Protein AF-A0A7Y0H1R5-F1 (afdb_monomer)

Secondary structure (DSSP, 8-state):
--HHHHHHHHHHHHHHHHS-PPPHHHHHHHHHHHTT------TTS-HHHHHHHHHHHHHHTT--EEEEESSHHHHHHHHHHHHHHHHHTT--EEEE-TT--HHHHHHHTTSSEEEEEHHHHHHHHHHTTT-SSGGG-SSTT---EEEESSHHIIIIIGGGS-----------S--HHHHHHHHHHT----

Solvent-accessible surface area (backbone atoms only — not comparable to full-atom values): 11013 Å² total; per-residue (Å²): 131,61,67,67,63,50,49,58,49,51,40,52,41,36,33,71,66,68,75,40,82,77,50,71,69,41,52,53,43,24,55,37,45,75,71,73,44,91,74,91,71,63,95,85,69,43,66,71,57,32,52,53,52,35,42,48,57,42,32,77,71,75,32,36,28,36,41,27,26,90,37,44,68,58,12,46,50,50,39,61,67,46,37,57,44,37,47,74,73,75,38,46,71,26,55,47,45,97,85,53,48,69,67,56,35,35,58,22,52,67,32,36,31,29,20,15,12,50,66,57,57,49,48,52,55,53,50,50,72,68,53,92,47,81,86,75,36,38,55,80,85,67,82,69,41,78,48,65,51,64,48,61,59,50,67,60,62,46,59,76,58,79,90,78,91,82,74,85,74,81,81,54,94,67,57,57,68,58,53,50,50,55,60,55,72,72,60,75,90,126

Nearest PDB structures (foldseek):
  1nkt-assembly1_A  TM=9.682E-01  e=4.306E-12  Mycobacterium tu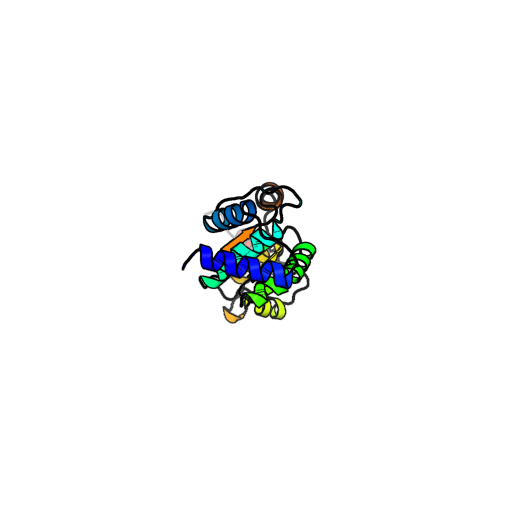berculosis
  3iqy-assembly1_A-2  TM=9.083E-01  e=1.572E-11  Bacillus subtilis
  3jv2-assembly2_B  TM=8.591E-01  e=1.086E-11  Bacillus subtilis
  2fsi-assembly1_B  TM=9.012E-01  e=6.908E-11  Escherichia coli
  5eul-assembly1_A  TM=8.693E-01  e=9.403E-11  Bacillus subtilis subsp. subtilis str. 168

Structure (mmCIF, N/CA/C/O backbone):
data_AF-A0A7Y0H1R5-F1
#
_entry.id   AF-A0A7Y0H1R5-F1
#
loop_
_atom_site.group_PDB
_atom_site.id
_atom_site.type_symbol
_atom_site.label_atom_id
_atom_site.label_alt_id
_atom_site.label_comp_id
_atom_site.label_asym_id
_atom_site.label_entity_id
_atom_site.label_seq_id
_atom_site.pdbx_PDB_ins_code
_atom_site.Cartn_x
_atom_site.Cartn_y
_atom_site.Cartn_z
_atom_site.occupancy
_atom_site.B_iso_or_equiv
_atom_site.auth_seq_id
_atom_site.auth_comp_id
_atom_site.auth_asym_id
_atom_site.auth_atom_id
_atom_site.pdbx_PDB_model_num
ATOM 1 N N . MET A 1 1 ? -15.497 -16.195 10.426 1.00 66.56 1 MET A N 1
ATOM 2 C CA . MET A 1 1 ? -14.996 -14.999 11.130 1.00 66.56 1 MET A CA 1
ATOM 3 C C . MET A 1 1 ? -16.181 -14.081 11.359 1.00 66.56 1 MET A C 1
ATOM 5 O O . MET A 1 1 ? -16.907 -13.834 10.405 1.00 66.56 1 MET A O 1
ATOM 9 N N . ASP A 1 2 ? -16.438 -13.674 12.600 1.00 87.81 2 ASP A N 1
ATOM 10 C CA . ASP A 1 2 ? -17.524 -12.738 12.907 1.00 87.81 2 ASP A CA 1
ATOM 11 C C . ASP A 1 2 ? -17.090 -11.318 12.516 1.00 87.81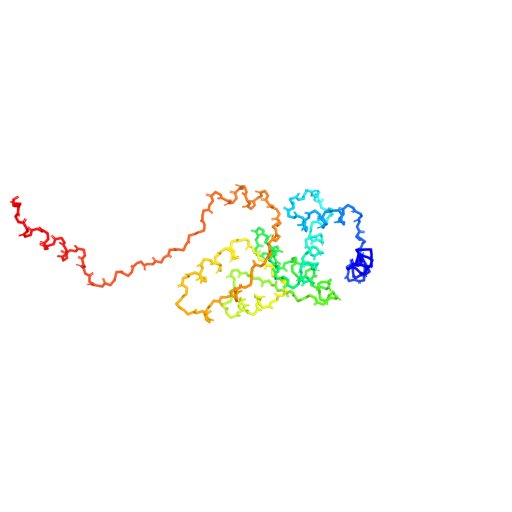 2 ASP A C 1
ATOM 13 O O . ASP A 1 2 ? -16.157 -10.768 13.100 1.00 87.81 2 ASP A O 1
ATOM 17 N N . VAL A 1 3 ? -17.751 -10.748 11.505 1.00 85.75 3 VAL A N 1
ATOM 18 C CA . VAL A 1 3 ? -17.436 -9.418 10.958 1.00 85.75 3 VAL A CA 1
ATOM 19 C C . VAL A 1 3 ? -17.576 -8.331 12.025 1.00 85.75 3 VAL A C 1
ATOM 21 O O . VAL A 1 3 ? -16.773 -7.403 12.049 1.00 85.75 3 VAL A O 1
ATOM 24 N N . ARG A 1 4 ? -18.534 -8.460 12.952 1.00 89.56 4 ARG A N 1
ATOM 25 C CA . ARG A 1 4 ? -18.746 -7.465 14.013 1.00 89.56 4 ARG A CA 1
ATOM 26 C C . ARG A 1 4 ? -17.638 -7.509 15.054 1.00 89.56 4 ARG A C 1
ATOM 28 O O . ARG A 1 4 ? -17.177 -6.463 15.494 1.00 89.56 4 ARG A O 1
ATOM 35 N N . ALA A 1 5 ? -17.199 -8.710 15.428 1.00 93.94 5 ALA A N 1
ATOM 36 C CA . ALA A 1 5 ? -16.090 -8.875 16.363 1.00 93.94 5 ALA A CA 1
ATOM 37 C C . ALA A 1 5 ? -14.776 -8.332 15.779 1.00 93.94 5 ALA A C 1
ATOM 39 O O . ALA A 1 5 ? -13.997 -7.704 16.492 1.00 93.94 5 ALA A O 1
ATOM 40 N N . VAL A 1 6 ? -14.556 -8.542 14.478 1.00 94.62 6 VAL A N 1
ATOM 41 C CA . VAL A 1 6 ? -13.401 -8.001 13.752 1.00 94.62 6 VAL A CA 1
ATOM 42 C C . VAL A 1 6 ? -13.431 -6.480 13.690 1.00 94.62 6 VAL A C 1
ATOM 44 O O . VAL A 1 6 ? -12.432 -5.856 14.041 1.00 94.62 6 VAL A O 1
ATOM 47 N N . ALA A 1 7 ? -14.563 -5.893 13.291 1.00 95.62 7 ALA A N 1
ATOM 48 C CA . ALA A 1 7 ? -14.714 -4.443 13.235 1.00 95.62 7 ALA A CA 1
ATOM 49 C C . ALA A 1 7 ? -14.476 -3.816 14.615 1.00 95.62 7 ALA A C 1
ATOM 51 O O . ALA A 1 7 ? -13.576 -3.002 14.764 1.00 95.62 7 ALA A O 1
ATOM 52 N N . ALA A 1 8 ? -15.146 -4.318 15.658 1.00 96.75 8 ALA A N 1
ATOM 53 C CA . ALA A 1 8 ? -14.981 -3.812 17.021 1.00 96.75 8 ALA A CA 1
ATOM 54 C C . ALA A 1 8 ? -13.540 -3.934 17.554 1.00 96.75 8 ALA A C 1
ATOM 56 O O . ALA A 1 8 ? -13.090 -3.102 18.347 1.00 96.75 8 ALA A O 1
ATOM 57 N N . TYR A 1 9 ? -12.808 -4.978 17.153 1.00 97.88 9 TYR A N 1
ATOM 58 C CA . TYR A 1 9 ? -11.392 -5.107 17.490 1.00 97.88 9 TYR A CA 1
ATOM 59 C C . TYR A 1 9 ? -10.551 -4.036 16.787 1.00 97.88 9 TYR A C 1
ATOM 61 O O . TYR A 1 9 ? -9.760 -3.365 17.450 1.00 97.88 9 TYR A O 1
ATOM 69 N N . LEU A 1 10 ? -10.730 -3.858 15.475 1.00 98.06 10 LEU A N 1
ATOM 70 C CA . LEU A 1 10 ? -9.973 -2.876 14.700 1.00 98.06 10 LEU A CA 1
ATOM 71 C C . LEU A 1 10 ? -10.322 -1.439 15.102 1.00 98.06 10 LEU A C 1
ATOM 73 O O . LEU A 1 10 ? -9.407 -0.637 15.247 1.00 98.06 10 LEU A O 1
ATOM 77 N N . ASP A 1 11 ? -11.583 -1.141 15.413 1.00 98.31 11 ASP A N 1
ATOM 78 C CA . ASP A 1 11 ? -12.008 0.158 15.952 1.00 98.31 11 ASP A CA 1
ATOM 79 C C . ASP A 1 11 ? -11.242 0.498 17.232 1.00 98.31 11 ASP A C 1
ATOM 81 O O . ASP A 1 11 ? -10.689 1.587 17.370 1.00 98.31 11 ASP A O 1
ATOM 85 N N . ARG A 1 12 ? -11.136 -0.466 18.158 1.00 98.38 12 ARG A N 1
ATOM 86 C CA . ARG A 1 12 ? -10.369 -0.290 19.399 1.00 98.38 12 ARG A CA 1
ATOM 87 C C . ARG A 1 12 ? -8.875 -0.106 19.133 1.00 98.38 12 ARG A C 1
ATOM 89 O O . ARG A 1 12 ? -8.221 0.625 19.873 1.00 98.38 12 ARG A O 1
ATOM 96 N N . VAL A 1 13 ? -8.315 -0.791 18.136 1.00 98.50 13 VAL A N 1
ATOM 97 C CA . VAL A 1 13 ? -6.910 -0.603 17.749 1.00 98.50 13 VAL A CA 1
ATOM 98 C C . VAL A 1 13 ? -6.700 0.805 17.194 1.00 98.50 13 VAL A C 1
ATOM 100 O O . VAL A 1 13 ? -5.776 1.485 17.627 1.00 98.50 13 VAL A O 1
ATOM 103 N N . VAL A 1 14 ? -7.564 1.268 16.290 1.00 98.50 14 VAL A N 1
ATOM 104 C CA . VAL A 1 14 ? -7.469 2.605 15.687 1.00 98.50 14 VAL A CA 1
ATOM 105 C C . VAL A 1 14 ? -7.625 3.700 16.741 1.00 98.50 14 VAL A C 1
ATOM 107 O O . VAL A 1 14 ? -6.802 4.611 16.785 1.00 98.50 14 VAL A O 1
ATOM 110 N N . ASP A 1 15 ? -8.606 3.581 17.635 1.00 98.25 15 ASP A N 1
ATOM 111 C CA . ASP A 1 15 ? -8.799 4.520 18.744 1.00 98.25 15 ASP A CA 1
ATOM 112 C C . ASP A 1 15 ? -7.562 4.577 19.650 1.00 98.25 15 ASP A C 1
ATOM 114 O O . ASP A 1 15 ? -7.045 5.650 19.953 1.00 98.25 15 ASP A O 1
ATOM 118 N N . ARG A 1 16 ? -7.004 3.416 20.013 1.00 98.19 16 ARG A N 1
ATOM 119 C CA . ARG A 1 16 ? -5.825 3.352 20.885 1.00 98.19 16 ARG A CA 1
ATOM 120 C C . ARG A 1 16 ? -4.566 3.929 20.239 1.00 98.19 16 ARG A C 1
ATOM 122 O O . ARG A 1 16 ? -3.805 4.612 20.918 1.00 98.19 16 ARG A O 1
ATOM 129 N N . GLU A 1 17 ? -4.304 3.597 18.977 1.00 98.38 17 GLU A N 1
ATOM 130 C CA . GLU A 1 17 ? -3.037 3.930 18.314 1.00 98.38 17 GLU A CA 1
ATOM 131 C C . GLU A 1 17 ? -3.059 5.310 17.643 1.00 98.38 17 GLU A C 1
ATOM 133 O O . GLU A 1 17 ? -2.026 5.974 17.580 1.00 98.38 17 GLU A O 1
ATOM 138 N N . LEU A 1 18 ? -4.219 5.749 17.141 1.00 96.88 18 LEU A N 1
ATOM 139 C CA . LEU A 1 18 ? -4.374 6.998 16.386 1.00 96.88 18 LEU A CA 1
ATOM 140 C C . LEU A 1 18 ? -5.297 8.022 17.061 1.00 96.88 18 LEU A C 1
ATOM 142 O O . LEU A 1 18 ? -5.429 9.132 16.544 1.00 96.88 18 LEU A O 1
ATOM 146 N N . GLY A 1 19 ? -5.970 7.681 18.166 1.00 96.81 19 GLY A N 1
ATOM 147 C CA . GLY A 1 19 ? -6.938 8.575 18.817 1.00 96.81 19 GLY A CA 1
ATOM 148 C C . GLY A 1 19 ? -8.115 8.949 17.913 1.00 96.81 19 GLY A C 1
ATOM 149 O O . GLY A 1 19 ? -8.658 10.045 18.033 1.00 96.81 19 GLY A O 1
ATOM 150 N N . SER A 1 20 ? -8.442 8.086 16.950 1.00 94.25 20 SER A N 1
ATOM 151 C CA . SER A 1 20 ? -9.437 8.335 15.906 1.00 94.25 20 SER A CA 1
ATOM 152 C C . SER A 1 20 ? -10.549 7.293 15.971 1.00 94.25 20 SER A C 1
ATOM 154 O O . SER A 1 20 ? -10.315 6.141 16.322 1.00 94.25 20 SER A O 1
ATOM 156 N N . THR A 1 21 ? -11.768 7.687 15.612 1.00 95.88 21 THR A N 1
ATOM 157 C CA . THR A 1 21 ? -12.910 6.771 15.505 1.00 95.88 21 THR A CA 1
ATOM 158 C C . THR A 1 21 ? -13.088 6.351 14.052 1.00 95.88 21 THR A C 1
ATOM 160 O O . THR A 1 21 ? -13.012 7.193 13.161 1.00 95.88 21 THR A O 1
ATOM 163 N N . VAL A 1 22 ? -13.321 5.059 13.812 1.00 97.62 22 VAL A N 1
ATOM 164 C CA . VAL A 1 22 ? -13.698 4.561 12.484 1.00 97.62 22 VAL A CA 1
ATOM 165 C C . VAL A 1 22 ? -15.200 4.767 12.302 1.00 97.62 22 VAL A C 1
ATOM 167 O O . VAL A 1 22 ? -15.987 4.396 13.172 1.00 97.62 22 VAL A O 1
ATOM 170 N N . HIS A 1 23 ? -15.597 5.373 11.190 1.00 96.62 23 HIS A N 1
ATOM 171 C CA . HIS A 1 23 ? -16.997 5.671 10.889 1.00 96.62 23 HIS A CA 1
ATOM 172 C C . HIS A 1 23 ? -17.659 4.565 10.052 1.00 96.62 23 HIS A C 1
ATOM 174 O O . HIS A 1 23 ? -16.985 3.785 9.372 1.00 96.62 23 HIS A O 1
ATOM 180 N N . ASP A 1 24 ? -18.992 4.497 10.075 1.00 95.56 24 ASP A N 1
ATOM 181 C CA . ASP A 1 24 ? -19.756 3.466 9.359 1.00 95.56 24 ASP A CA 1
ATOM 182 C C . ASP A 1 24 ? -19.491 3.522 7.844 1.00 95.56 24 ASP A C 1
ATOM 184 O O . ASP A 1 24 ? -19.331 2.490 7.189 1.00 95.56 24 ASP A O 1
ATOM 188 N N . GLU A 1 25 ? -19.361 4.726 7.289 1.00 96.12 25 GLU A N 1
ATOM 189 C CA . GLU A 1 25 ? -19.045 4.976 5.883 1.00 96.12 25 GLU A CA 1
ATOM 190 C C . GLU A 1 25 ? -17.662 4.429 5.509 1.00 96.12 25 GLU A C 1
ATOM 192 O O . GLU A 1 25 ? -17.479 3.866 4.426 1.00 96.12 25 GLU A O 1
ATOM 197 N N . GLN A 1 26 ? -16.698 4.520 6.429 1.00 97.81 26 GLN A N 1
ATOM 198 C CA . GLN A 1 26 ? -15.360 3.962 6.251 1.00 97.81 26 GLN A CA 1
ATOM 199 C C . GLN A 1 26 ? -15.399 2.432 6.267 1.00 97.81 26 GLN A C 1
ATOM 201 O O . GLN A 1 26 ? -14.744 1.799 5.442 1.00 97.81 26 GLN A O 1
ATOM 206 N N . TRP A 1 27 ? -16.208 1.814 7.130 1.00 97.25 27 TRP A N 1
ATOM 207 C CA . TRP A 1 27 ? -16.406 0.362 7.102 1.00 97.25 27 TRP A CA 1
ATOM 208 C C . TRP A 1 27 ? -17.080 -0.116 5.814 1.00 97.25 27 TRP A C 1
ATOM 210 O O . TRP A 1 27 ? -16.667 -1.128 5.244 1.00 97.25 27 TRP A O 1
ATOM 220 N N . VAL A 1 28 ? -18.071 0.621 5.308 1.00 96.69 28 VAL A N 1
ATOM 221 C CA . VAL A 1 28 ? -18.677 0.346 3.996 1.00 96.69 28 VAL A CA 1
ATOM 222 C C . VAL A 1 28 ? -17.626 0.444 2.887 1.00 96.69 28 VAL A C 1
ATOM 224 O O . VAL A 1 28 ? -17.561 -0.441 2.031 1.00 96.69 28 VAL A O 1
ATOM 227 N N . ALA A 1 29 ? -16.763 1.461 2.930 1.00 97.69 29 ALA A N 1
ATOM 228 C CA . ALA A 1 29 ? -15.654 1.621 1.995 1.00 97.69 29 ALA A CA 1
ATOM 229 C C . ALA A 1 29 ? -14.655 0.455 2.064 1.00 97.69 29 ALA A C 1
ATOM 231 O O . ALA A 1 29 ? -14.295 -0.103 1.028 1.00 97.69 29 ALA A O 1
ATOM 232 N N . VAL A 1 30 ? -14.263 0.025 3.268 1.00 97.50 30 VAL A N 1
ATOM 233 C CA . VAL A 1 30 ? -13.396 -1.147 3.468 1.00 97.50 30 VAL A CA 1
ATOM 234 C C . VAL A 1 30 ? -14.022 -2.383 2.830 1.00 97.50 30 VAL A C 1
ATOM 236 O O . VAL A 1 30 ? -13.376 -3.059 2.035 1.00 97.50 30 VAL A O 1
ATOM 239 N N . LEU A 1 31 ? -15.292 -2.673 3.122 1.00 95.94 31 LEU A N 1
ATOM 240 C CA . LEU A 1 31 ? -15.980 -3.838 2.559 1.00 95.94 31 LEU A CA 1
ATOM 241 C C . LEU A 1 31 ? -16.075 -3.776 1.028 1.00 95.94 31 LEU A C 1
ATOM 243 O O . LEU A 1 31 ? -15.922 -4.805 0.373 1.00 95.94 31 LEU A O 1
ATOM 247 N N . ALA A 1 32 ? -16.285 -2.589 0.458 1.00 97.00 32 ALA A N 1
ATOM 248 C CA . ALA A 1 32 ? -16.306 -2.392 -0.987 1.00 97.00 32 ALA A CA 1
ATOM 249 C C . ALA A 1 32 ? -14.922 -2.607 -1.630 1.00 97.00 32 ALA A C 1
ATOM 251 O O . ALA A 1 32 ? -14.844 -3.259 -2.672 1.00 97.00 32 ALA A O 1
ATOM 252 N N . LEU A 1 33 ? -13.835 -2.144 -0.999 1.00 96.56 33 LEU A N 1
ATOM 253 C CA . LEU A 1 33 ? -12.466 -2.432 -1.452 1.00 96.56 33 LEU A CA 1
ATOM 254 C C . LEU A 1 33 ? -12.173 -3.937 -1.434 1.00 96.56 33 LEU A C 1
ATOM 256 O O . LEU A 1 33 ? -11.627 -4.466 -2.399 1.00 96.56 33 LEU A O 1
ATOM 260 N N . LEU A 1 34 ? -12.594 -4.650 -0.383 1.00 94.81 34 LEU A N 1
ATOM 261 C CA . LEU A 1 34 ? -12.435 -6.109 -0.288 1.00 94.81 34 LEU A CA 1
ATOM 262 C C . LEU A 1 34 ? -13.237 -6.881 -1.353 1.00 94.81 34 LEU A C 1
ATOM 264 O O . LEU A 1 34 ? -12.900 -8.029 -1.648 1.00 94.81 34 LEU A O 1
ATOM 268 N N . ASP A 1 35 ? -14.290 -6.274 -1.908 1.00 95.38 35 ASP A N 1
ATOM 269 C CA . ASP A 1 35 ? -15.078 -6.786 -3.043 1.00 95.38 35 ASP A CA 1
ATOM 270 C C . ASP A 1 35 ? -14.462 -6.399 -4.406 1.00 95.38 35 ASP A C 1
ATOM 272 O O . ASP A 1 35 ? -15.022 -6.701 -5.456 1.00 95.38 35 ASP A O 1
ATOM 276 N N . GLY A 1 36 ? -13.308 -5.720 -4.415 1.00 94.25 36 GLY A N 1
ATOM 277 C CA . GLY A 1 36 ? -12.614 -5.295 -5.633 1.00 94.25 36 GLY A CA 1
ATOM 278 C C . GLY A 1 36 ? -13.232 -4.068 -6.308 1.00 94.25 36 GLY A C 1
ATOM 279 O O . GLY A 1 36 ? -13.042 -3.866 -7.509 1.00 94.25 36 GLY A O 1
ATOM 280 N N . ARG A 1 37 ? -13.996 -3.252 -5.572 1.00 95.81 37 ARG A N 1
ATOM 281 C CA . ARG A 1 37 ? -14.615 -2.028 -6.100 1.00 95.81 37 ARG A CA 1
ATOM 282 C C . ARG A 1 37 ? -13.719 -0.817 -5.888 1.00 95.81 37 ARG A C 1
ATOM 284 O O . ARG A 1 37 ? -13.047 -0.704 -4.869 1.00 95.81 37 ARG A O 1
ATOM 291 N N . ALA A 1 38 ? -13.796 0.139 -6.811 1.00 94.69 38 ALA A N 1
ATOM 292 C CA . ALA A 1 38 ? -13.313 1.490 -6.558 1.00 94.69 38 ALA A CA 1
ATOM 293 C C . ALA A 1 38 ? -14.259 2.194 -5.576 1.00 94.69 38 ALA A C 1
ATOM 295 O O . ALA A 1 38 ? -15.482 2.084 -5.697 1.00 94.69 38 ALA A O 1
ATOM 296 N N . VAL A 1 39 ? -13.690 2.925 -4.621 1.00 95.56 39 VAL A N 1
ATOM 297 C CA . VAL A 1 39 ? -14.450 3.693 -3.635 1.00 95.56 39 VAL A CA 1
ATOM 298 C C . VAL A 1 39 ? -14.047 5.152 -3.720 1.00 95.56 39 VAL A C 1
ATOM 300 O O . VAL A 1 39 ? -12.862 5.474 -3.746 1.00 95.56 39 VAL A O 1
ATOM 303 N N . GLN A 1 40 ? -15.046 6.029 -3.747 1.00 95.00 40 GLN A N 1
ATOM 304 C CA . GLN A 1 40 ? -14.846 7.466 -3.678 1.00 95.00 40 GLN A CA 1
ATOM 305 C C . GLN A 1 40 ? -15.146 7.948 -2.261 1.00 95.00 40 GLN A C 1
ATOM 307 O O . GLN A 1 40 ? -16.245 7.751 -1.748 1.00 95.00 40 GLN A O 1
ATOM 312 N N . LEU A 1 41 ? -14.147 8.577 -1.655 1.00 94.25 41 LEU A N 1
ATOM 313 C CA . LEU A 1 41 ? -14.223 9.263 -0.374 1.00 94.25 41 LEU A CA 1
ATOM 314 C C . LEU A 1 41 ? -13.700 10.680 -0.598 1.00 94.25 41 LEU A C 1
ATOM 316 O O . LEU A 1 41 ? -12.687 10.847 -1.285 1.00 94.25 41 LEU A O 1
ATOM 320 N N . ASP A 1 42 ? -14.373 11.682 -0.045 1.00 92.12 42 ASP A N 1
ATOM 321 C CA . ASP A 1 42 ? -13.913 13.064 -0.162 1.00 92.12 42 ASP A CA 1
ATOM 322 C C . ASP A 1 42 ? -12.609 13.279 0.627 1.00 92.12 42 ASP A C 1
ATOM 324 O O . ASP A 1 42 ? -12.222 12.499 1.507 1.00 92.12 42 ASP A O 1
ATOM 328 N N . THR A 1 43 ? -11.871 14.336 0.288 1.00 86.94 43 THR A N 1
ATOM 329 C CA . THR A 1 43 ? -10.628 14.673 0.989 1.00 86.94 43 THR A CA 1
ATOM 330 C C . THR A 1 43 ? -10.914 14.935 2.465 1.00 86.94 43 THR A C 1
ATOM 332 O O . THR A 1 43 ? -11.668 15.841 2.802 1.00 86.94 43 THR A O 1
ATOM 335 N N . GLY A 1 44 ? -10.258 14.177 3.343 1.00 89.31 44 GLY A N 1
ATOM 336 C CA . GLY A 1 44 ? -10.460 14.261 4.793 1.00 89.31 44 GLY A CA 1
ATOM 337 C C . GLY A 1 44 ? -11.311 13.132 5.376 1.00 89.31 44 GLY A C 1
ATOM 338 O O . GLY A 1 44 ? -11.220 12.891 6.572 1.00 89.31 44 GLY A O 1
ATOM 339 N N . GLU A 1 45 ? -12.009 12.350 4.549 1.00 92.75 45 GLU A N 1
ATOM 340 C CA . GLU A 1 45 ? -12.856 11.224 4.989 1.00 92.75 45 GLU A CA 1
ATOM 341 C C . GLU A 1 45 ? -12.059 9.961 5.384 1.00 92.75 45 GLU A C 1
ATOM 343 O O . GLU A 1 45 ? -12.618 8.900 5.658 1.00 92.75 45 GLU A O 1
ATOM 348 N N . GLY A 1 46 ? -10.724 10.040 5.422 1.00 93.81 46 GLY A N 1
ATOM 349 C CA . GLY A 1 46 ? -9.867 8.956 5.911 1.00 93.81 46 GLY A CA 1
ATOM 350 C C . GLY A 1 46 ? -9.541 7.858 4.893 1.00 93.81 46 GLY A C 1
ATOM 351 O O . GLY A 1 46 ? -9.395 6.702 5.287 1.00 93.81 46 GLY A O 1
ATOM 352 N N . LYS A 1 47 ? -9.353 8.202 3.606 1.00 95.56 47 LYS A N 1
ATOM 353 C CA . LYS A 1 47 ? -8.878 7.278 2.545 1.00 95.56 47 LYS A CA 1
ATOM 354 C C . LYS A 1 47 ? -7.715 6.381 3.004 1.00 95.56 47 LYS A C 1
ATOM 356 O O . LYS A 1 47 ? -7.776 5.163 2.852 1.00 95.56 47 LYS A O 1
ATOM 361 N N . THR A 1 48 ? -6.691 6.973 3.624 1.00 96.00 48 THR A N 1
ATOM 362 C CA . THR A 1 48 ? -5.500 6.254 4.107 1.00 96.00 48 THR A CA 1
ATOM 363 C C . THR A 1 48 ? -5.839 5.206 5.173 1.00 96.00 48 THR A C 1
ATOM 365 O O . THR A 1 48 ? -5.343 4.081 5.106 1.00 96.00 48 THR A O 1
ATOM 368 N N . LEU A 1 49 ? -6.721 5.539 6.123 1.00 97.69 49 LEU A N 1
ATOM 369 C CA . LEU A 1 49 ? -7.172 4.615 7.167 1.00 97.69 49 LEU A CA 1
ATOM 370 C C . LEU A 1 49 ? -7.983 3.460 6.569 1.00 97.69 49 LEU A C 1
ATOM 372 O O . LEU A 1 49 ? -7.735 2.301 6.890 1.00 97.69 49 LEU A O 1
ATOM 376 N N . VAL A 1 50 ? -8.908 3.766 5.657 1.00 98.06 50 VAL A N 1
ATOM 377 C CA . VAL A 1 50 ? -9.703 2.762 4.934 1.00 98.06 50 VAL A CA 1
ATOM 378 C C . VAL A 1 50 ? -8.799 1.784 4.179 1.00 98.06 50 VAL A C 1
ATOM 380 O O . VAL A 1 50 ? -8.977 0.570 4.293 1.00 98.06 50 VAL A O 1
ATOM 383 N N . GLY A 1 51 ? -7.785 2.287 3.468 1.00 97.75 51 GLY A N 1
ATOM 384 C CA . GLY A 1 51 ? -6.796 1.452 2.783 1.00 97.75 51 GLY A CA 1
ATOM 385 C C . GLY A 1 51 ? -6.021 0.545 3.742 1.00 97.75 51 GLY A C 1
ATOM 386 O O . GLY A 1 51 ? -5.870 -0.646 3.471 1.00 97.75 51 GLY A O 1
ATOM 387 N N . ALA A 1 52 ? -5.594 1.066 4.895 1.00 98.12 52 ALA A N 1
ATOM 388 C CA . ALA A 1 52 ? -4.877 0.284 5.902 1.00 98.12 52 ALA A CA 1
ATOM 389 C C . ALA A 1 52 ? -5.750 -0.805 6.549 1.00 98.12 52 ALA A C 1
ATOM 391 O O . ALA A 1 52 ? -5.284 -1.929 6.759 1.00 98.12 52 ALA A O 1
ATOM 392 N N . LEU A 1 53 ? -7.023 -0.514 6.832 1.00 98.19 53 LEU A N 1
ATOM 393 C CA . LEU A 1 53 ? -7.973 -1.497 7.361 1.00 98.19 53 LEU A CA 1
ATOM 394 C C . LEU A 1 53 ? -8.258 -2.602 6.337 1.00 98.19 53 LEU A C 1
ATOM 396 O O . LEU A 1 53 ? -8.229 -3.782 6.687 1.00 98.19 53 LEU A O 1
ATOM 400 N N . ALA A 1 54 ? -8.461 -2.245 5.066 1.00 97.88 54 ALA A N 1
ATOM 401 C CA . ALA A 1 54 ? -8.608 -3.221 3.990 1.00 97.88 54 ALA A CA 1
ATOM 402 C C . ALA A 1 54 ? -7.348 -4.095 3.854 1.00 97.88 54 ALA A C 1
ATOM 404 O O . ALA A 1 54 ? -7.452 -5.322 3.855 1.00 97.88 54 ALA A O 1
ATOM 405 N N . ALA A 1 55 ? -6.158 -3.485 3.846 1.00 98.00 55 ALA A N 1
ATOM 406 C CA . ALA A 1 55 ? -4.886 -4.202 3.794 1.00 98.00 55 ALA A CA 1
ATOM 407 C C . ALA A 1 55 ? -4.700 -5.157 4.987 1.00 98.00 55 ALA A C 1
ATOM 409 O O . ALA A 1 55 ? -4.258 -6.289 4.808 1.00 98.00 55 ALA A O 1
ATOM 410 N N . THR A 1 56 ? -5.108 -4.746 6.192 1.00 98.25 56 THR A N 1
ATOM 411 C CA . THR A 1 56 ? -5.072 -5.586 7.403 1.00 98.25 56 THR A CA 1
ATOM 412 C C . THR A 1 56 ? -5.921 -6.847 7.237 1.00 98.25 56 THR A C 1
ATOM 414 O O . THR A 1 56 ? -5.471 -7.956 7.521 1.00 98.25 56 THR A O 1
ATOM 417 N N . LEU A 1 57 ? -7.155 -6.696 6.751 1.00 97.44 57 LEU A N 1
ATOM 418 C CA . LEU A 1 57 ? -8.080 -7.818 6.582 1.00 97.44 57 LEU A CA 1
ATOM 419 C C . LEU A 1 57 ? -7.624 -8.787 5.490 1.00 97.44 57 LEU A C 1
ATOM 421 O O . LEU A 1 57 ? -7.812 -9.997 5.618 1.00 97.44 57 LEU A O 1
ATOM 425 N N . GLU A 1 58 ? -7.0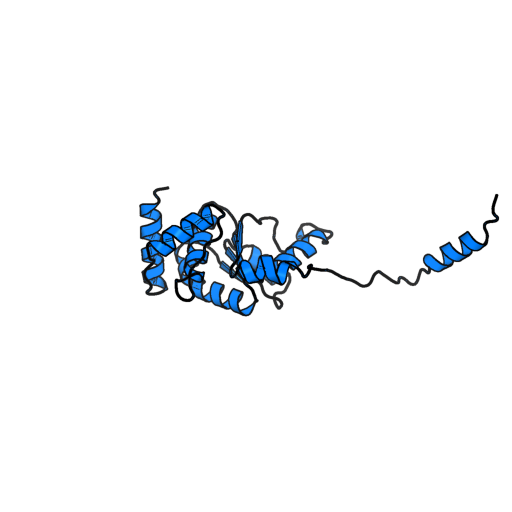15 -8.265 4.432 1.00 96.44 58 GLU A N 1
ATOM 426 C CA . GLU A 1 58 ? -6.393 -9.049 3.370 1.00 96.44 58 GLU A CA 1
ATOM 427 C C . GLU A 1 58 ? -5.152 -9.807 3.870 1.00 96.44 58 GLU A C 1
ATOM 429 O O . GLU A 1 58 ? -5.034 -11.013 3.633 1.00 96.44 58 GLU A O 1
ATOM 434 N N . ALA A 1 59 ? -4.301 -9.159 4.669 1.00 96.31 59 ALA A N 1
ATOM 435 C CA . ALA A 1 59 ? -3.158 -9.793 5.323 1.00 96.31 59 ALA A CA 1
ATOM 436 C C . ALA A 1 59 ? -3.581 -10.953 6.239 1.00 96.31 59 ALA A C 1
ATOM 438 O O . ALA A 1 59 ? -3.012 -12.043 6.174 1.00 96.31 59 ALA A O 1
ATOM 439 N N . TRP A 1 60 ? -4.652 -10.793 7.024 1.00 96.31 60 TRP A N 1
ATOM 440 C CA . TRP A 1 60 ? -5.207 -11.879 7.846 1.00 96.31 60 TRP A CA 1
ATOM 441 C C . TRP A 1 60 ? -5.774 -13.054 7.038 1.00 96.31 60 TRP A C 1
ATOM 443 O O . TRP A 1 60 ? -5.917 -14.156 7.572 1.00 96.31 60 TRP A O 1
ATOM 453 N N . ARG A 1 61 ? -6.070 -12.859 5.747 1.00 93.88 61 ARG A N 1
ATOM 454 C CA . ARG A 1 61 ? -6.424 -13.941 4.809 1.00 93.88 61 ARG A CA 1
ATOM 455 C C . ARG A 1 61 ? -5.188 -14.639 4.224 1.00 93.88 61 ARG A C 1
ATOM 457 O O . ARG A 1 61 ? -5.339 -15.527 3.388 1.00 93.88 61 ARG A O 1
ATOM 464 N N . GLY A 1 62 ? -3.983 -14.267 4.661 1.00 93.00 62 GLY A N 1
ATOM 465 C CA . GLY A 1 62 ? -2.711 -14.832 4.210 1.00 93.00 62 GLY A CA 1
ATOM 466 C C . GLY A 1 62 ? -2.212 -14.268 2.878 1.00 93.00 62 GLY A C 1
ATOM 467 O O . GLY A 1 62 ? -1.340 -14.885 2.256 1.00 93.00 62 GLY A O 1
ATOM 468 N N . ARG A 1 63 ? -2.774 -13.137 2.432 1.00 94.38 63 ARG A N 1
ATOM 469 C CA . ARG A 1 63 ? -2.411 -12.458 1.186 1.00 94.38 63 ARG A CA 1
ATOM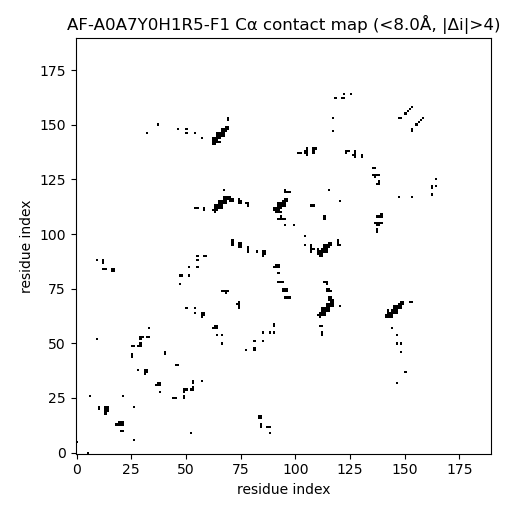 470 C C . ARG A 1 63 ? -1.430 -11.326 1.460 1.00 94.38 63 ARG A C 1
ATOM 472 O O . ARG A 1 63 ? -1.641 -10.553 2.386 1.00 94.38 63 ARG A O 1
ATOM 479 N N . GLN A 1 64 ? -0.388 -11.209 0.641 1.00 95.12 64 GLN A N 1
ATOM 480 C CA . GLN A 1 64 ? 0.453 -10.014 0.656 1.00 95.12 64 GLN A CA 1
ATOM 481 C C . GLN A 1 64 ? -0.255 -8.872 -0.078 1.00 95.12 64 GLN A C 1
ATOM 483 O O . GLN A 1 64 ? -0.756 -9.059 -1.191 1.00 95.12 64 GLN A O 1
ATOM 488 N N . VAL A 1 65 ? -0.259 -7.689 0.535 1.00 96.94 65 VAL A N 1
ATOM 489 C CA . VAL A 1 65 ? -0.931 -6.501 0.007 1.00 96.94 65 VAL A CA 1
ATOM 490 C C . VAL A 1 65 ? 0.091 -5.442 -0.356 1.00 96.94 65 VAL A C 1
ATOM 492 O O . VAL A 1 65 ? 0.908 -5.037 0.469 1.00 96.94 65 VAL A O 1
ATOM 495 N N . HIS A 1 66 ? 0.019 -4.944 -1.583 1.00 97.00 66 HIS A N 1
ATOM 496 C CA . HIS A 1 66 ? 0.732 -3.738 -1.981 1.00 97.00 66 HIS A CA 1
ATOM 497 C C . HIS A 1 66 ? -0.235 -2.558 -1.948 1.00 97.00 66 HIS A C 1
ATOM 499 O O . HIS A 1 66 ? -1.337 -2.643 -2.489 1.00 97.00 66 HIS A O 1
ATOM 505 N N . VAL A 1 67 ? 0.161 -1.463 -1.308 1.00 97.56 67 VAL A N 1
ATOM 506 C CA . VAL A 1 67 ? -0.597 -0.208 -1.308 1.00 97.56 67 VAL A CA 1
ATOM 507 C C . VAL A 1 67 ? 0.149 0.778 -2.197 1.00 97.56 67 VAL A C 1
ATOM 509 O O . VAL A 1 67 ? 1.206 1.293 -1.830 1.00 97.56 67 VAL A O 1
ATOM 512 N N . ALA A 1 68 ? -0.381 0.985 -3.399 1.00 96.75 68 ALA A N 1
ATOM 513 C CA . ALA A 1 68 ? 0.191 1.868 -4.398 1.00 96.75 68 ALA A CA 1
ATOM 514 C C . ALA A 1 68 ? -0.267 3.310 -4.185 1.00 96.75 68 ALA A C 1
ATOM 516 O O . ALA A 1 68 ? -1.462 3.589 -4.168 1.00 96.75 68 ALA A O 1
ATOM 517 N N . THR A 1 69 ? 0.693 4.223 -4.090 1.00 96.50 69 THR A N 1
ATOM 518 C CA . THR A 1 69 ? 0.457 5.669 -4.031 1.00 96.50 69 THR A CA 1
ATOM 519 C C . THR A 1 69 ? 1.004 6.363 -5.282 1.00 96.50 69 THR A C 1
ATOM 521 O O . THR A 1 69 ? 1.658 5.750 -6.137 1.00 96.50 69 THR A O 1
ATOM 524 N N . VAL A 1 70 ? 0.762 7.672 -5.404 1.00 94.00 70 VAL A N 1
ATOM 525 C CA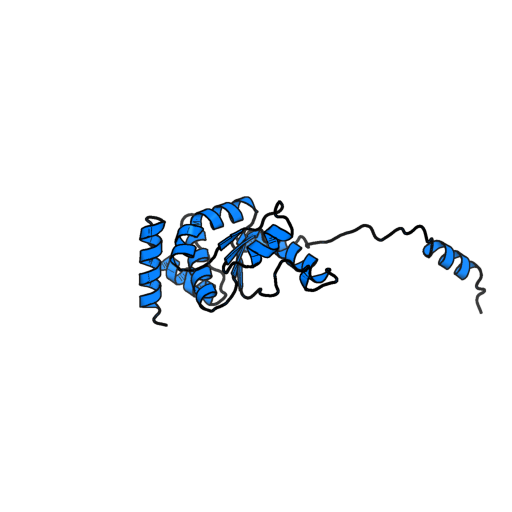 . VAL A 1 70 ? 1.252 8.461 -6.549 1.00 94.00 70 VAL A CA 1
ATOM 526 C C . VAL A 1 70 ? 2.754 8.746 -6.500 1.00 94.00 70 VAL A C 1
ATOM 528 O O . VAL A 1 70 ? 3.363 8.969 -7.543 1.00 94.00 70 VAL A O 1
ATOM 531 N N . ASN A 1 71 ? 3.365 8.767 -5.311 1.00 95.44 71 ASN A N 1
ATOM 532 C CA . ASN A 1 71 ? 4.786 9.065 -5.148 1.00 95.44 71 ASN A CA 1
ATOM 533 C C . ASN A 1 71 ? 5.369 8.474 -3.856 1.00 95.44 71 ASN A C 1
ATOM 535 O O . ASN A 1 71 ? 4.653 8.132 -2.914 1.00 95.44 71 ASN A O 1
ATOM 539 N N . ASP A 1 72 ? 6.696 8.401 -3.819 1.00 97.12 72 ASP A N 1
ATOM 540 C CA . ASP A 1 72 ? 7.448 7.760 -2.739 1.00 97.12 72 ASP A CA 1
ATOM 541 C C . ASP A 1 72 ? 7.262 8.459 -1.385 1.00 97.12 72 ASP A C 1
ATOM 543 O O . ASP A 1 72 ? 7.171 7.789 -0.361 1.00 97.12 72 ASP A O 1
ATOM 547 N N . TYR A 1 73 ? 7.115 9.789 -1.373 1.00 97.06 73 TYR A N 1
ATOM 548 C CA . TYR A 1 73 ? 6.859 10.536 -0.140 1.00 97.06 73 TYR A CA 1
ATOM 549 C C . TYR A 1 73 ? 5.536 10.116 0.514 1.00 97.06 73 TYR A C 1
ATOM 551 O O . TYR A 1 73 ? 5.500 9.873 1.719 1.00 97.06 73 TYR A O 1
ATOM 559 N N . LEU A 1 74 ? 4.452 10.000 -0.264 1.00 96.94 74 LEU A N 1
ATOM 560 C CA . LEU A 1 74 ? 3.168 9.536 0.266 1.00 96.94 74 LEU A CA 1
ATOM 561 C C . LEU A 1 74 ? 3.248 8.078 0.718 1.00 96.94 74 LEU A C 1
ATOM 563 O O . LEU A 1 74 ? 2.700 7.752 1.765 1.00 96.94 74 LEU A O 1
ATOM 567 N N . ALA A 1 75 ? 3.964 7.223 -0.020 1.00 97.56 75 ALA A N 1
ATOM 568 C CA . ALA A 1 75 ? 4.164 5.830 0.380 1.00 97.56 75 ALA A CA 1
ATOM 569 C C . ALA A 1 75 ? 4.857 5.724 1.749 1.00 97.56 75 ALA A C 1
ATOM 571 O O . ALA A 1 75 ? 4.363 5.029 2.635 1.00 97.56 75 ALA A O 1
ATOM 572 N N . GLU A 1 76 ? 5.967 6.439 1.951 1.00 98.00 76 GLU A N 1
ATOM 573 C CA . GLU A 1 76 ? 6.690 6.444 3.229 1.00 98.00 76 GLU A CA 1
ATOM 574 C C . GLU A 1 76 ? 5.863 7.066 4.356 1.00 98.00 76 GLU A C 1
ATOM 576 O O . GLU A 1 76 ? 5.797 6.509 5.455 1.00 98.00 76 GLU A O 1
ATOM 581 N N . ARG A 1 77 ? 5.207 8.202 4.085 1.00 97.88 77 ARG A N 1
ATOM 582 C CA . ARG A 1 77 ? 4.342 8.888 5.051 1.00 97.88 77 ARG A CA 1
ATOM 583 C C . ARG A 1 77 ? 3.220 7.970 5.523 1.00 97.88 77 ARG A C 1
ATOM 585 O O . ARG A 1 77 ? 3.017 7.846 6.728 1.00 97.88 77 ARG A O 1
ATOM 592 N N . ASP A 1 78 ? 2.507 7.336 4.599 1.00 98.19 78 ASP A N 1
ATOM 593 C CA . ASP A 1 78 ? 1.329 6.531 4.919 1.00 98.19 78 ASP A CA 1
ATOM 594 C C . ASP A 1 78 ? 1.718 5.211 5.580 1.00 98.19 78 ASP A C 1
ATOM 596 O O . ASP A 1 78 ? 1.083 4.813 6.557 1.00 98.19 78 ASP A O 1
ATOM 600 N N . ALA A 1 79 ? 2.821 4.591 5.149 1.00 98.25 79 ALA A N 1
ATOM 601 C CA . ALA A 1 79 ? 3.395 3.443 5.843 1.00 98.25 79 ALA A CA 1
ATOM 602 C C . ALA A 1 79 ? 3.767 3.783 7.290 1.00 98.25 79 ALA A C 1
ATOM 604 O O . ALA A 1 79 ? 3.430 3.034 8.206 1.00 98.25 79 ALA A O 1
ATOM 605 N N . ALA A 1 80 ? 4.445 4.913 7.515 1.00 98.25 80 ALA A N 1
ATOM 606 C CA . ALA A 1 80 ? 4.842 5.345 8.852 1.00 98.25 80 ALA A CA 1
ATOM 607 C C . ALA A 1 80 ? 3.629 5.702 9.720 1.00 98.25 80 ALA A C 1
ATOM 609 O O . ALA A 1 80 ? 3.582 5.329 10.893 1.00 98.25 80 ALA A O 1
ATOM 610 N N . TRP A 1 81 ? 2.642 6.388 9.141 1.00 97.88 81 TRP A N 1
ATOM 611 C CA . TRP A 1 81 ? 1.431 6.797 9.843 1.00 97.88 81 TRP A CA 1
ATOM 612 C C . TRP A 1 81 ? 0.568 5.595 10.239 1.00 97.88 81 TRP A C 1
ATOM 614 O O . TRP A 1 81 ? 0.097 5.534 11.373 1.00 97.88 81 TRP A O 1
ATOM 624 N N . MET A 1 82 ? 0.395 4.611 9.353 1.00 98.38 82 MET A N 1
ATOM 625 C CA . MET A 1 82 ? -0.446 3.433 9.606 1.00 98.38 82 MET A CA 1
ATOM 626 C C . MET A 1 82 ? 0.289 2.292 10.320 1.00 98.38 82 MET A C 1
ATOM 628 O O . MET A 1 82 ? -0.348 1.346 10.789 1.00 98.38 82 MET A O 1
ATOM 632 N N . ALA A 1 83 ? 1.616 2.372 10.462 1.00 98.56 83 ALA A N 1
ATOM 633 C CA . ALA A 1 83 ? 2.410 1.338 11.118 1.00 98.56 83 ALA A CA 1
ATOM 634 C C . ALA A 1 83 ? 1.958 0.970 12.541 1.00 98.56 83 ALA A C 1
ATOM 636 O O . ALA A 1 83 ? 1.952 -0.227 12.833 1.00 98.56 83 ALA A O 1
ATOM 637 N N . PRO A 1 84 ? 1.579 1.909 13.432 1.00 98.44 84 PRO A N 1
ATOM 638 C CA . PRO A 1 84 ? 1.071 1.561 14.759 1.00 98.44 84 PRO A CA 1
ATOM 639 C C . PRO A 1 84 ? -0.167 0.657 14.698 1.00 98.44 84 PRO A C 1
ATOM 641 O O . PRO A 1 84 ? -0.194 -0.383 15.352 1.00 98.44 84 PRO A O 1
ATOM 644 N N . VAL A 1 85 ? -1.136 0.990 13.837 1.00 98.44 85 VAL A N 1
ATOM 645 C CA . VAL A 1 85 ? -2.374 0.214 13.645 1.00 98.44 85 VAL A CA 1
ATOM 646 C C . VAL A 1 85 ? -2.074 -1.167 13.070 1.00 98.44 85 VAL A C 1
ATOM 648 O O . VAL A 1 85 ? -2.493 -2.172 13.643 1.00 98.44 85 VAL A O 1
ATOM 651 N N . LEU A 1 86 ? -1.305 -1.230 11.978 1.00 98.56 86 LEU A N 1
ATOM 652 C CA . LEU A 1 86 ? -0.954 -2.489 11.313 1.00 98.56 86 LEU A CA 1
ATOM 653 C C . LEU A 1 86 ? -0.203 -3.427 12.268 1.00 98.56 86 LEU A C 1
ATOM 655 O O . LEU A 1 86 ? -0.594 -4.579 12.452 1.00 98.56 86 LEU A O 1
ATOM 659 N N . ARG A 1 87 ? 0.817 -2.915 12.968 1.00 98.50 87 ARG A N 1
ATOM 660 C CA . ARG A 1 87 ? 1.609 -3.709 13.920 1.00 98.50 87 ARG A CA 1
ATOM 661 C C . ARG A 1 87 ? 0.785 -4.154 15.124 1.00 98.50 87 ARG A C 1
ATOM 663 O O . ARG A 1 87 ? 0.931 -5.294 15.560 1.00 98.50 87 ARG A O 1
ATOM 670 N N . ALA A 1 88 ? -0.097 -3.299 15.645 1.00 98.38 88 ALA A N 1
ATOM 671 C CA . ALA A 1 88 ? -1.015 -3.662 16.724 1.00 98.38 88 ALA A CA 1
ATOM 672 C C . ALA A 1 88 ? -2.004 -4.768 16.312 1.00 98.38 88 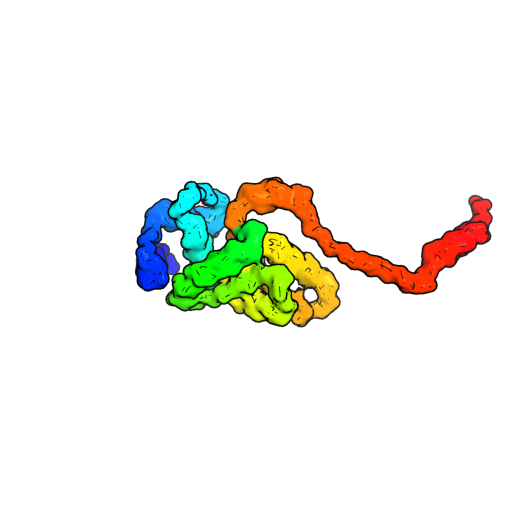ALA A C 1
ATOM 674 O O . ALA A 1 88 ? -2.378 -5.584 17.155 1.00 98.38 88 ALA A O 1
ATOM 675 N N . ALA A 1 89 ? -2.371 -4.822 15.029 1.00 98.00 89 ALA A N 1
ATOM 676 C CA . ALA A 1 89 ? -3.170 -5.882 14.417 1.00 98.00 89 ALA A CA 1
ATOM 677 C C . ALA A 1 89 ? -2.351 -7.131 14.014 1.00 98.00 89 ALA A C 1
ATOM 679 O O . ALA A 1 89 ? -2.896 -8.061 13.417 1.00 98.00 89 ALA A O 1
ATOM 680 N N . GLY A 1 90 ? -1.052 -7.174 14.335 1.00 98.06 90 GLY A N 1
ATOM 681 C CA . GLY A 1 90 ? -0.164 -8.296 14.016 1.00 98.06 90 GLY A CA 1
ATOM 682 C C . GLY A 1 90 ? 0.271 -8.364 12.549 1.00 98.06 90 GLY A C 1
ATOM 683 O O . GLY A 1 90 ? 0.705 -9.421 12.105 1.00 98.06 90 GLY A O 1
ATOM 684 N N . VAL A 1 91 ? 0.150 -7.261 11.808 1.00 98.44 91 VAL A N 1
ATOM 685 C CA . VAL A 1 91 ? 0.493 -7.150 10.387 1.00 98.44 91 VAL A CA 1
ATOM 686 C C . VAL A 1 91 ? 1.805 -6.383 10.237 1.00 98.44 91 VAL A C 1
ATOM 688 O O . VAL A 1 91 ? 1.959 -5.263 10.734 1.00 98.44 91 VAL A O 1
ATOM 691 N N . SER A 1 92 ? 2.779 -6.990 9.564 1.00 98.12 92 SER A N 1
ATOM 692 C CA . SER A 1 92 ? 4.048 -6.333 9.256 1.00 98.12 92 SER A CA 1
ATOM 693 C C . SER A 1 92 ? 3.883 -5.343 8.101 1.00 98.12 92 SER A C 1
ATOM 695 O O . SER A 1 92 ? 3.118 -5.570 7.165 1.00 98.12 92 SER A O 1
ATOM 697 N N . VAL A 1 93 ? 4.599 -4.219 8.174 1.00 98.44 93 VAL A N 1
ATOM 698 C CA . VAL A 1 93 ? 4.525 -3.150 7.173 1.00 98.44 93 VAL A CA 1
ATOM 699 C C . VAL A 1 93 ? 5.910 -2.649 6.793 1.00 98.44 93 VAL A C 1
ATOM 701 O O . VAL A 1 93 ? 6.770 -2.470 7.663 1.00 98.44 93 VAL A O 1
ATOM 704 N N . ALA A 1 94 ? 6.104 -2.394 5.504 1.00 97.81 94 ALA A N 1
ATOM 705 C CA . ALA A 1 94 ? 7.296 -1.770 4.946 1.00 97.81 94 ALA A CA 1
ATOM 706 C C . ALA A 1 94 ? 6.927 -0.776 3.835 1.00 97.81 94 ALA A C 1
ATOM 708 O O . ALA A 1 94 ? 5.788 -0.745 3.366 1.00 97.81 94 ALA A O 1
ATOM 709 N N . ALA A 1 95 ? 7.903 0.026 3.409 1.00 97.88 95 ALA A N 1
ATOM 710 C CA . ALA A 1 95 ? 7.786 0.889 2.242 1.00 97.88 95 ALA A CA 1
ATOM 711 C C . ALA A 1 95 ? 8.961 0.650 1.287 1.00 97.88 95 ALA A C 1
ATOM 713 O O . ALA A 1 95 ? 10.076 0.370 1.734 1.00 97.88 95 ALA A O 1
ATOM 714 N N . VAL A 1 96 ? 8.708 0.777 -0.014 1.00 97.19 96 VAL A N 1
ATOM 715 C CA . VAL A 1 96 ? 9.728 0.782 -1.067 1.00 97.19 96 VAL A CA 1
ATOM 716 C C . VAL A 1 96 ? 9.731 2.125 -1.785 1.00 97.19 96 VAL A C 1
ATOM 718 O O . VAL A 1 96 ? 8.686 2.681 -2.120 1.00 97.19 96 VAL A O 1
ATOM 721 N N . THR A 1 97 ? 10.929 2.637 -2.038 1.00 96.94 97 THR A N 1
ATOM 722 C CA . THR A 1 97 ? 11.160 3.935 -2.686 1.00 96.94 97 THR A CA 1
ATOM 723 C C . THR A 1 97 ? 12.259 3.839 -3.726 1.00 96.94 97 THR A C 1
ATOM 725 O O . THR A 1 97 ? 13.024 2.875 -3.756 1.00 96.94 97 THR A O 1
ATOM 728 N N . SER A 1 98 ? 12.403 4.867 -4.557 1.00 95.12 98 SER A N 1
ATOM 729 C CA . SER A 1 98 ? 13.433 4.955 -5.589 1.00 95.12 98 SER A CA 1
ATOM 730 C C . SER A 1 98 ? 14.860 4.839 -5.045 1.00 95.12 98 SER A C 1
ATOM 732 O O . SER A 1 98 ? 15.760 4.455 -5.785 1.00 95.12 98 SER A O 1
ATOM 734 N N . THR A 1 99 ? 15.087 5.159 -3.768 1.00 95.38 99 THR A N 1
ATOM 735 C CA . THR A 1 99 ? 16.399 5.064 -3.107 1.00 95.38 99 THR A CA 1
ATOM 736 C C . THR A 1 99 ? 16.652 3.701 -2.457 1.00 95.38 99 THR A C 1
ATOM 738 O O . THR A 1 99 ? 17.764 3.436 -2.000 1.00 95.38 99 THR A O 1
ATOM 741 N N . SER A 1 100 ? 15.650 2.816 -2.430 1.00 96.06 100 SER A N 1
ATOM 742 C CA . SER A 1 100 ? 15.768 1.481 -1.844 1.00 96.06 100 SER A CA 1
ATOM 743 C C . SER A 1 100 ? 16.694 0.592 -2.677 1.00 96.06 100 SER A C 1
ATOM 745 O O . SER A 1 100 ? 16.470 0.379 -3.873 1.00 96.06 100 SER A O 1
ATOM 747 N N . THR A 1 101 ? 17.721 0.033 -2.031 1.00 96.12 101 THR A N 1
ATOM 748 C CA . THR A 1 101 ? 18.619 -0.960 -2.640 1.00 96.12 101 THR A CA 1
ATOM 749 C C . THR A 1 101 ? 17.879 -2.272 -2.916 1.00 96.12 101 THR A C 1
ATOM 751 O O . THR A 1 101 ? 16.835 -2.540 -2.326 1.00 96.12 101 THR A O 1
ATOM 754 N N . ALA A 1 102 ? 18.431 -3.140 -3.770 1.00 93.06 102 ALA A N 1
ATOM 755 C CA . ALA A 1 102 ? 17.834 -4.454 -4.039 1.00 93.06 102 ALA A CA 1
ATOM 756 C C . ALA A 1 102 ? 17.673 -5.308 -2.764 1.00 93.06 102 ALA A C 1
ATOM 758 O O . ALA A 1 102 ? 16.685 -6.021 -2.607 1.00 93.06 102 ALA A O 1
ATOM 759 N N . GLU A 1 103 ? 18.620 -5.207 -1.827 1.00 94.06 103 GLU A N 1
ATOM 760 C CA . GLU A 1 103 ? 18.535 -5.875 -0.525 1.00 94.06 103 GLU A CA 1
ATOM 761 C C . GLU A 1 103 ? 17.419 -5.297 0.350 1.00 94.06 103 GLU A C 1
ATOM 763 O O . GLU A 1 103 ? 16.607 -6.057 0.877 1.00 94.06 103 GLU A O 1
ATOM 768 N N . ALA A 1 104 ? 17.320 -3.967 0.438 1.00 96.12 104 ALA A N 1
ATOM 769 C CA . ALA A 1 104 ? 16.244 -3.305 1.169 1.00 96.12 104 ALA A CA 1
ATOM 770 C C . ALA A 1 104 ? 14.864 -3.638 0.579 1.00 96.12 104 ALA A C 1
ATOM 772 O O . ALA A 1 104 ? 13.929 -3.902 1.330 1.00 96.12 104 ALA A O 1
ATOM 773 N N . ARG A 1 105 ? 14.745 -3.703 -0.755 1.00 95.69 105 ARG A N 1
ATOM 774 C CA . ARG A 1 105 ? 13.511 -4.114 -1.442 1.00 95.69 105 ARG A CA 1
ATOM 775 C C . ARG A 1 105 ? 13.138 -5.554 -1.118 1.00 95.69 105 ARG A C 1
ATOM 777 O O . ARG A 1 105 ? 11.999 -5.792 -0.739 1.00 95.69 105 ARG A O 1
ATOM 784 N N . ARG A 1 106 ? 14.085 -6.499 -1.186 1.00 94.69 106 ARG A N 1
ATOM 785 C CA . ARG A 1 106 ? 13.843 -7.902 -0.791 1.00 94.69 106 ARG A CA 1
ATOM 786 C C . ARG A 1 106 ? 13.340 -8.016 0.644 1.00 94.69 106 ARG A C 1
ATOM 788 O O . ARG A 1 106 ? 12.410 -8.771 0.905 1.00 94.69 106 ARG A O 1
ATOM 795 N N . ALA A 1 107 ? 13.931 -7.257 1.565 1.00 94.62 107 ALA A N 1
ATOM 796 C CA . ALA A 1 107 ? 13.471 -7.220 2.948 1.00 94.62 107 ALA A CA 1
ATOM 797 C C . ALA A 1 107 ? 12.060 -6.613 3.067 1.00 94.62 107 ALA A C 1
ATOM 799 O O . ALA A 1 107 ? 11.212 -7.177 3.755 1.00 94.62 107 ALA A O 1
ATOM 800 N N . ALA A 1 108 ? 11.789 -5.504 2.370 1.00 96.06 108 ALA A N 1
ATOM 801 C CA . ALA A 1 108 ? 10.491 -4.831 2.385 1.00 96.06 108 ALA A CA 1
ATOM 802 C C . ALA A 1 108 ? 9.370 -5.708 1.807 1.00 96.06 108 ALA A C 1
ATOM 804 O O . ALA A 1 108 ? 8.329 -5.855 2.440 1.00 96.06 108 ALA A O 1
ATOM 805 N N . TYR A 1 109 ? 9.604 -6.372 0.672 1.00 95.38 109 TYR A N 1
ATOM 806 C CA . TYR A 1 109 ? 8.675 -7.343 0.082 1.00 95.38 109 TYR A CA 1
ATOM 807 C C . TYR A 1 109 ? 8.534 -8.637 0.897 1.00 95.38 109 TYR A C 1
ATOM 809 O O . TYR A 1 109 ? 7.746 -9.504 0.532 1.00 95.38 109 TYR A O 1
ATOM 817 N N . GLY A 1 110 ? 9.249 -8.778 2.015 1.00 94.12 110 GLY A N 1
ATOM 818 C CA . GLY A 1 110 ? 8.982 -9.800 3.024 1.00 94.12 110 GLY A CA 1
ATOM 819 C C . GLY A 1 110 ? 7.852 -9.440 3.998 1.00 94.12 110 GLY A C 1
ATOM 820 O O . GLY A 1 110 ? 7.428 -10.312 4.754 1.00 94.12 110 GLY A O 1
ATOM 821 N N . ALA A 1 111 ? 7.374 -8.190 4.005 1.00 96.06 111 ALA A N 1
ATOM 822 C CA . ALA A 1 111 ? 6.279 -7.746 4.866 1.00 96.06 111 ALA A CA 1
ATOM 823 C C . ALA A 1 111 ? 4.898 -8.164 4.327 1.00 96.06 111 ALA A C 1
ATOM 825 O O . ALA A 1 111 ? 4.724 -8.432 3.136 1.00 96.06 111 ALA A O 1
ATOM 826 N N . ASP A 1 112 ? 3.898 -8.185 5.206 1.00 97.12 112 ASP A N 1
ATOM 827 C CA . ASP A 1 112 ? 2.507 -8.484 4.853 1.00 97.12 112 ASP A CA 1
ATOM 828 C C . ASP A 1 112 ? 1.885 -7.347 4.028 1.00 97.12 112 ASP A C 1
ATOM 830 O O . ASP A 1 112 ? 1.162 -7.597 3.063 1.00 97.12 112 ASP A O 1
ATOM 834 N N . VAL A 1 113 ? 2.199 -6.097 4.392 1.00 97.75 113 VAL A N 1
ATOM 835 C CA . VAL A 1 113 ? 1.765 -4.882 3.693 1.00 97.75 113 VAL A CA 1
ATOM 836 C C . VAL A 1 113 ? 2.977 -4.078 3.233 1.00 97.75 113 VAL A C 1
ATOM 838 O O . VAL A 1 113 ? 3.844 -3.716 4.029 1.00 97.75 113 VAL A O 1
ATOM 841 N N . VAL A 1 114 ? 3.025 -3.755 1.944 1.00 97.75 114 VAL A N 1
ATOM 842 C CA . VAL A 1 114 ? 4.115 -2.980 1.342 1.00 97.75 114 VAL A CA 1
ATOM 843 C C . VAL A 1 114 ? 3.548 -1.739 0.676 1.00 97.75 114 VAL A C 1
ATOM 845 O O . VAL A 1 114 ? 2.782 -1.836 -0.279 1.00 97.75 114 VAL A O 1
ATOM 848 N N . TYR A 1 115 ? 3.933 -0.567 1.163 1.00 98.38 115 TYR A N 1
ATOM 849 C CA . TYR A 1 115 ? 3.635 0.696 0.497 1.00 98.38 115 TYR A CA 1
ATOM 850 C C . TYR A 1 115 ? 4.697 1.000 -0.556 1.00 98.38 115 TYR A C 1
ATOM 852 O O . TYR A 1 115 ? 5.885 0.761 -0.349 1.00 98.38 115 TYR A O 1
ATOM 860 N N . GLY A 1 116 ? 4.293 1.581 -1.674 1.00 97.50 116 GLY A N 1
ATOM 861 C CA . GLY A 1 116 ? 5.221 2.057 -2.693 1.00 97.50 116 GLY A CA 1
ATOM 862 C C . GLY A 1 116 ? 4.493 2.903 -3.718 1.00 97.50 116 GLY A C 1
ATOM 863 O O . GLY A 1 116 ? 3.273 2.812 -3.843 1.00 97.50 116 GLY A O 1
ATOM 864 N N . SER A 1 117 ? 5.211 3.725 -4.478 1.00 96.31 117 SER A N 1
ATOM 865 C CA . SER A 1 117 ? 4.571 4.329 -5.645 1.00 96.31 117 SER A CA 1
ATOM 866 C C . SER A 1 117 ? 4.294 3.261 -6.705 1.00 96.31 117 SER A C 1
ATOM 868 O O . SER A 1 117 ? 5.066 2.305 -6.855 1.00 96.31 117 SER A O 1
ATOM 870 N N . LEU A 1 118 ? 3.209 3.423 -7.473 1.00 94.50 118 LEU A N 1
ATOM 871 C CA . LEU A 1 118 ? 2.852 2.471 -8.536 1.00 94.50 118 LEU A CA 1
ATOM 872 C C . LEU A 1 118 ? 4.012 2.252 -9.521 1.00 94.50 118 LEU A C 1
ATOM 874 O O . LEU A 1 118 ? 4.250 1.135 -9.975 1.00 94.50 118 LEU A O 1
ATOM 878 N N . THR A 1 119 ? 4.775 3.312 -9.792 1.00 93.38 119 THR A N 1
ATOM 879 C CA . THR A 1 119 ? 5.977 3.274 -10.625 1.00 93.38 119 THR A CA 1
ATOM 880 C C . THR A 1 119 ? 7.052 2.349 -10.053 1.00 93.38 119 THR A C 1
ATOM 882 O O . THR A 1 119 ? 7.600 1.545 -10.802 1.00 93.38 119 THR A O 1
ATOM 885 N N . GLN A 1 120 ? 7.353 2.417 -8.750 1.00 95.06 120 GLN A N 1
ATOM 886 C CA . GLN A 1 120 ? 8.375 1.556 -8.137 1.00 95.06 120 GLN A CA 1
ATOM 887 C C . GLN A 1 120 ? 7.950 0.085 -8.138 1.00 95.06 120 GLN A C 1
ATOM 889 O O . GLN A 1 120 ? 8.718 -0.768 -8.577 1.00 95.06 120 GLN A O 1
ATOM 894 N N . ILE A 1 121 ? 6.709 -0.199 -7.733 1.00 94.69 121 ILE A N 1
ATOM 895 C CA . ILE A 1 121 ? 6.142 -1.558 -7.746 1.00 94.69 121 ILE A CA 1
ATOM 896 C C . ILE A 1 121 ? 6.136 -2.123 -9.177 1.00 94.69 121 ILE A C 1
ATOM 898 O O . ILE A 1 121 ? 6.472 -3.290 -9.410 1.00 94.69 121 ILE A O 1
ATOM 902 N N . GLY A 1 122 ? 5.785 -1.283 -10.154 1.00 93.94 122 GLY A N 1
ATOM 903 C CA . GLY A 1 122 ? 5.783 -1.626 -11.572 1.00 93.94 122 GLY A CA 1
ATOM 904 C C . GLY A 1 122 ? 7.1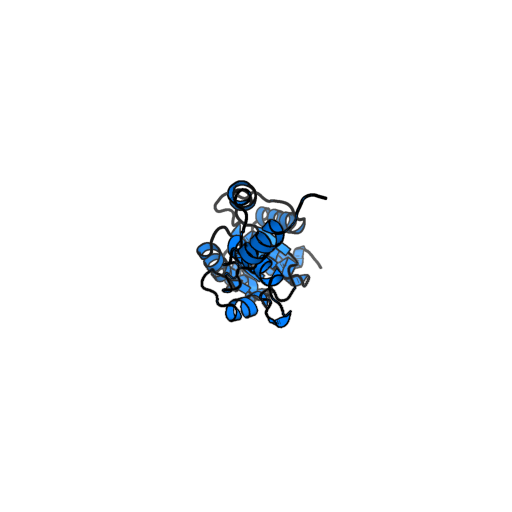81 -1.930 -12.112 1.00 93.94 122 GLY A C 1
ATOM 905 O O . GLY A 1 122 ? 7.370 -2.960 -12.758 1.00 93.94 122 GLY A O 1
ATOM 906 N N . PHE A 1 123 ? 8.180 -1.093 -11.817 1.00 94.44 123 PHE A N 1
ATOM 907 C CA . PHE A 1 123 ? 9.561 -1.353 -12.232 1.00 94.44 123 PHE A CA 1
ATOM 908 C C . PHE A 1 123 ? 10.143 -2.597 -11.571 1.00 94.44 123 PHE A C 1
ATOM 910 O O . PHE A 1 123 ? 10.744 -3.404 -12.272 1.00 94.44 123 PHE A O 1
ATOM 917 N N . ASP A 1 124 ? 9.920 -2.807 -10.274 1.00 94.44 124 ASP A N 1
ATOM 918 C CA . ASP A 1 124 ? 10.368 -4.027 -9.595 1.00 94.44 124 ASP A CA 1
ATOM 919 C C . ASP A 1 124 ? 9.736 -5.273 -10.237 1.00 94.44 124 ASP A C 1
ATOM 921 O O . ASP A 1 124 ? 10.406 -6.279 -10.467 1.00 94.44 124 ASP A O 1
ATOM 925 N N . THR A 1 125 ? 8.457 -5.183 -10.616 1.00 92.44 125 THR A N 1
ATOM 926 C CA . THR A 1 125 ? 7.746 -6.249 -11.332 1.00 92.44 125 THR A CA 1
ATOM 927 C C . THR A 1 125 ? 8.370 -6.552 -12.692 1.00 92.44 125 THR A C 1
ATOM 929 O O . THR A 1 125 ? 8.521 -7.728 -13.034 1.00 92.44 125 THR A O 1
ATOM 932 N N . LEU A 1 126 ? 8.731 -5.519 -13.457 1.00 92.94 126 LEU A N 1
ATOM 933 C CA . LEU A 1 126 ? 9.386 -5.666 -14.757 1.00 92.94 126 LEU A CA 1
ATOM 934 C C . LEU A 1 126 ? 10.808 -6.225 -14.612 1.00 92.94 126 LEU A C 1
ATOM 936 O O . LEU A 1 126 ? 11.159 -7.176 -15.308 1.00 92.94 126 LEU A O 1
ATOM 940 N N . CYS A 1 127 ? 11.603 -5.683 -13.688 1.00 92.19 127 CYS A N 1
ATOM 941 C CA . CYS A 1 127 ? 12.973 -6.120 -13.419 1.00 92.19 127 CYS A CA 1
ATOM 942 C C . CYS A 1 127 ? 13.030 -7.591 -12.981 1.00 92.19 127 CYS A C 1
ATOM 944 O O . CYS A 1 127 ? 13.868 -8.338 -13.480 1.00 92.19 127 CYS A O 1
ATOM 946 N N . ASP A 1 128 ? 12.099 -8.051 -12.140 1.00 92.00 128 ASP A N 1
ATOM 947 C CA . ASP A 1 128 ? 11.984 -9.465 -11.743 1.00 92.00 128 ASP A CA 1
ATOM 948 C C . ASP A 1 128 ? 11.711 -10.421 -12.921 1.00 92.00 128 ASP A C 1
ATOM 950 O O . ASP A 1 128 ? 11.958 -11.629 -12.822 1.00 92.00 128 ASP A O 1
ATOM 954 N N . GLY A 1 129 ? 11.171 -9.905 -14.029 1.00 88.88 129 GLY A N 1
ATOM 955 C CA . GLY A 1 129 ? 10.990 -10.644 -15.278 1.00 88.88 129 GLY A CA 1
ATOM 956 C C . GLY A 1 129 ? 12.266 -10.763 -16.116 1.00 88.88 129 GLY A C 1
ATOM 957 O O . GLY A 1 129 ? 12.315 -11.602 -17.012 1.00 88.88 129 GLY A O 1
ATOM 958 N N . LEU A 1 130 ? 13.285 -9.949 -15.826 1.00 89.88 130 LEU A N 1
ATOM 959 C CA . LEU A 1 130 ? 14.545 -9.879 -16.570 1.00 89.88 130 LEU A CA 1
ATOM 960 C C . LEU A 1 130 ? 15.722 -10.548 -15.846 1.00 89.88 130 LEU A C 1
ATOM 962 O O . LEU A 1 130 ? 16.764 -10.752 -16.464 1.00 89.88 130 LEU A O 1
ATOM 966 N N . VAL A 1 131 ? 15.591 -10.879 -14.557 1.00 90.31 131 VAL A N 1
ATOM 967 C CA . VAL A 1 131 ? 16.663 -11.560 -13.813 1.00 90.31 131 VAL A CA 1
ATOM 968 C C . VAL A 1 131 ? 16.883 -12.993 -14.310 1.00 90.31 131 VAL A C 1
ATOM 970 O O . VAL A 1 131 ? 15.933 -13.720 -14.601 1.00 90.31 131 VAL A O 1
ATOM 973 N N . GLU A 1 132 ? 18.147 -13.420 -14.358 1.00 89.25 132 GLU A N 1
ATOM 974 C CA . GLU A 1 132 ? 18.527 -14.769 -14.802 1.00 89.25 132 GLU A CA 1
ATOM 975 C C . GLU A 1 132 ? 18.220 -15.842 -13.752 1.00 89.25 132 GLU A C 1
ATOM 977 O O . GLU A 1 132 ? 17.844 -16.967 -14.090 1.00 89.25 132 GLU A O 1
ATOM 982 N N . LYS A 1 133 ? 18.376 -15.503 -12.467 1.00 90.38 133 LYS A N 1
ATOM 983 C CA . LYS A 1 133 ? 18.148 -16.423 -11.354 1.00 90.38 133 LYS A CA 1
ATOM 984 C C . LYS A 1 133 ? 16.951 -15.991 -10.527 1.00 90.38 133 LYS A C 1
ATOM 986 O O . LYS A 1 133 ? 16.742 -14.815 -10.246 1.00 90.38 133 LYS A O 1
ATOM 991 N N . HIS A 1 134 ? 16.192 -16.977 -10.057 1.00 87.06 134 HIS A N 1
ATOM 992 C CA . HIS A 1 134 ? 15.020 -16.736 -9.216 1.00 87.06 134 HIS A CA 1
ATOM 993 C C . HIS A 1 134 ? 15.369 -16.046 -7.886 1.00 87.06 134 HIS A C 1
ATOM 995 O O . HIS A 1 134 ? 14.586 -15.244 -7.389 1.00 87.06 134 HIS A O 1
ATOM 1001 N N . GLU A 1 135 ? 16.535 -16.354 -7.314 1.00 88.69 135 GLU A N 1
ATOM 1002 C CA . GLU A 1 135 ? 17.018 -15.780 -6.048 1.00 88.69 135 GLU A CA 1
ATOM 1003 C C . GLU A 1 135 ? 17.313 -14.274 -6.126 1.00 88.69 135 GLU A C 1
ATOM 1005 O O . GLU A 1 135 ? 17.292 -13.594 -5.101 1.00 88.69 135 GLU A O 1
ATOM 1010 N N . ASP A 1 136 ? 17.518 -13.741 -7.334 1.00 89.81 136 ASP A N 1
ATOM 1011 C CA . ASP A 1 136 ? 17.813 -12.323 -7.547 1.00 89.81 136 ASP A CA 1
ATOM 1012 C C . ASP A 1 136 ? 16.549 -11.449 -7.587 1.00 89.81 136 ASP A C 1
ATOM 1014 O O . ASP A 1 136 ? 16.651 -10.221 -7.524 1.00 89.81 136 ASP A O 1
ATOM 1018 N N . ARG A 1 137 ? 15.357 -12.064 -7.641 1.00 92.00 137 ARG A N 1
ATOM 1019 C CA . ARG A 1 137 ? 14.070 -11.355 -7.623 1.00 92.00 137 ARG A CA 1
ATOM 1020 C C . ARG A 1 137 ? 13.853 -10.608 -6.314 1.00 92.00 137 ARG A C 1
ATOM 1022 O O . ARG A 1 137 ? 14.126 -11.133 -5.234 1.00 92.00 137 ARG A O 1
ATOM 1029 N N . VAL A 1 138 ? 13.284 -9.408 -6.401 1.00 92.81 138 VAL A N 1
ATOM 1030 C CA . VAL A 1 138 ? 12.985 -8.582 -5.227 1.00 92.81 138 VAL A CA 1
ATOM 1031 C C . VAL A 1 138 ? 11.605 -8.853 -4.639 1.00 92.81 138 VAL A C 1
ATOM 1033 O O . VAL A 1 138 ? 11.479 -8.835 -3.420 1.00 92.81 138 VAL A O 1
ATOM 1036 N N . LEU A 1 139 ? 10.588 -9.165 -5.454 1.00 88.81 139 LEU A N 1
ATOM 1037 C CA . LEU A 1 139 ? 9.205 -9.326 -4.971 1.00 88.81 139 LEU A CA 1
ATOM 1038 C C . LEU A 1 139 ? 8.913 -10.703 -4.350 1.00 88.81 139 LEU A C 1
ATOM 1040 O O . LEU A 1 139 ? 7.798 -10.945 -3.899 1.00 88.81 139 LEU A O 1
ATOM 1044 N N . GLY A 1 140 ? 9.858 -11.649 -4.373 1.00 74.19 140 GLY A N 1
ATOM 1045 C CA . GLY A 1 140 ? 9.720 -12.960 -3.713 1.00 74.19 140 GLY A CA 1
ATOM 1046 C C . GLY A 1 140 ? 8.593 -13.876 -4.233 1.00 74.19 140 GLY A C 1
ATOM 1047 O O . GLY A 1 140 ? 8.455 -14.998 -3.753 1.00 74.19 140 GLY A O 1
ATOM 1048 N N . GLY A 1 141 ? 7.802 -13.434 -5.221 1.00 66.31 141 GLY A N 1
ATOM 1049 C CA . GLY A 1 141 ? 6.764 -14.213 -5.906 1.00 66.31 141 GLY A CA 1
ATOM 1050 C C . GLY A 1 141 ? 5.338 -14.100 -5.350 1.00 66.31 141 GLY A C 1
ATOM 1051 O O . GLY A 1 141 ? 4.432 -14.658 -5.963 1.00 66.31 141 GLY A O 1
ATOM 1052 N N . ARG A 1 142 ? 5.101 -13.378 -4.244 1.00 67.94 142 ARG A N 1
ATOM 1053 C CA . ARG A 1 142 ? 3.752 -13.162 -3.682 1.00 67.94 142 ARG A CA 1
ATOM 1054 C C . ARG A 1 142 ? 3.267 -11.773 -4.086 1.00 67.94 142 ARG A C 1
ATOM 1056 O O . ARG A 1 142 ? 3.891 -10.781 -3.749 1.00 67.94 142 ARG A O 1
ATOM 1063 N N . ARG A 1 143 ? 2.201 -11.694 -4.881 1.00 69.12 143 ARG A N 1
ATOM 1064 C CA . ARG A 1 143 ? 1.593 -10.432 -5.345 1.00 69.12 143 ARG A CA 1
ATOM 1065 C C . ARG A 1 143 ? 0.080 -10.621 -5.358 1.00 69.12 143 ARG A C 1
ATOM 1067 O O . ARG A 1 143 ? -0.537 -10.697 -6.415 1.00 69.12 143 ARG A O 1
ATOM 1074 N N . ASP A 1 144 ? -0.482 -10.840 -4.173 1.00 83.12 144 ASP A N 1
ATOM 1075 C CA . ASP A 1 144 ? -1.842 -11.367 -4.039 1.00 83.12 144 ASP A CA 1
ATOM 1076 C C . ASP A 1 144 ? -2.910 -10.273 -4.168 1.00 83.12 144 ASP A C 1
ATOM 1078 O O . ASP A 1 144 ? -4.015 -10.539 -4.646 1.00 83.12 144 ASP A O 1
ATOM 1082 N N . HIS A 1 145 ? -2.594 -9.049 -3.732 1.00 93.19 145 HIS A N 1
ATOM 1083 C CA . HIS A 1 145 ? -3.536 -7.938 -3.746 1.00 93.19 145 HIS A CA 1
ATOM 1084 C C . HIS A 1 145 ? -2.848 -6.579 -3.928 1.00 93.19 145 HIS A C 1
ATOM 1086 O O . HIS A 1 145 ? -1.774 -6.342 -3.376 1.00 93.19 145 HIS A O 1
ATOM 1092 N N . LEU A 1 146 ? -3.491 -5.676 -4.672 1.00 95.12 146 LEU A N 1
ATOM 1093 C CA . LEU A 1 146 ? -3.035 -4.305 -4.899 1.00 95.12 146 LEU A CA 1
ATOM 1094 C C . LEU A 1 146 ? -4.178 -3.341 -4.579 1.00 95.12 146 LEU A C 1
ATOM 1096 O O . LEU A 1 146 ? -5.215 -3.372 -5.238 1.00 95.12 146 LEU A O 1
ATOM 1100 N N . ILE A 1 147 ? -3.972 -2.477 -3.592 1.00 96.88 147 ILE A N 1
ATOM 1101 C CA . ILE A 1 147 ? -4.852 -1.345 -3.298 1.00 96.88 147 ILE A CA 1
ATOM 1102 C C . ILE A 1 147 ? -4.206 -0.111 -3.920 1.00 96.88 147 ILE A C 1
ATOM 1104 O O . ILE A 1 147 ? -3.029 0.148 -3.685 1.00 96.88 147 ILE A O 1
ATOM 1108 N N . VAL A 1 148 ? -4.957 0.637 -4.725 1.00 96.44 148 VAL A N 1
ATOM 1109 C CA . VAL A 1 148 ? -4.453 1.810 -5.451 1.00 96.44 148 VAL A CA 1
ATOM 1110 C C . VAL A 1 148 ? -5.101 3.064 -4.878 1.00 96.44 148 VAL A C 1
ATOM 1112 O O . VAL A 1 148 ? -6.317 3.221 -4.973 1.00 96.44 148 VAL A O 1
ATOM 1115 N N . ASP A 1 149 ? -4.294 3.942 -4.288 1.00 94.69 149 ASP A N 1
ATOM 1116 C CA . ASP A 1 149 ? -4.717 5.278 -3.867 1.00 94.69 149 ASP A CA 1
ATOM 1117 C C . ASP A 1 149 ? -4.680 6.255 -5.051 1.00 94.69 149 ASP A C 1
ATOM 1119 O O . ASP A 1 149 ? -3.824 6.136 -5.925 1.00 94.69 149 ASP A O 1
ATOM 1123 N N . GLU A 1 150 ? -5.614 7.207 -5.088 1.00 92.69 150 GLU A N 1
ATOM 1124 C CA . GLU A 1 150 ? -5.828 8.126 -6.222 1.00 92.69 150 GLU A CA 1
ATOM 1125 C C . GLU A 1 150 ? -5.862 7.384 -7.577 1.00 92.69 150 GLU A C 1
ATOM 1127 O O . GLU A 1 150 ? -5.070 7.611 -8.500 1.00 92.69 150 GLU A O 1
ATOM 1132 N N . VAL A 1 151 ? -6.783 6.418 -7.669 1.00 92.38 151 VAL A N 1
ATOM 1133 C CA . VAL A 1 151 ? -6.923 5.496 -8.807 1.00 92.38 151 VAL A CA 1
ATOM 1134 C C . VAL A 1 151 ? -7.175 6.205 -10.140 1.00 92.38 151 VAL A C 1
ATOM 1136 O O . VAL A 1 151 ? -6.768 5.705 -11.185 1.00 92.38 151 VAL A O 1
ATOM 1139 N N . ASP A 1 152 ? -7.821 7.366 -10.122 1.00 91.94 152 ASP A N 1
ATOM 1140 C CA . ASP A 1 152 ? -8.027 8.216 -11.291 1.00 91.94 152 ASP A CA 1
ATOM 1141 C C . ASP A 1 152 ? -6.692 8.767 -11.810 1.00 91.94 152 ASP A C 1
ATOM 1143 O O . ASP A 1 152 ? -6.342 8.547 -12.973 1.00 91.94 152 ASP A O 1
ATOM 1147 N N . ALA A 1 153 ? -5.882 9.363 -10.936 1.00 90.00 153 ALA A N 1
ATOM 1148 C CA . ALA A 1 153 ? -4.562 9.863 -11.304 1.00 90.00 153 ALA A CA 1
ATOM 1149 C C . ALA A 1 153 ? -3.646 8.733 -11.813 1.00 90.00 153 ALA A C 1
ATOM 1151 O O . ALA A 1 15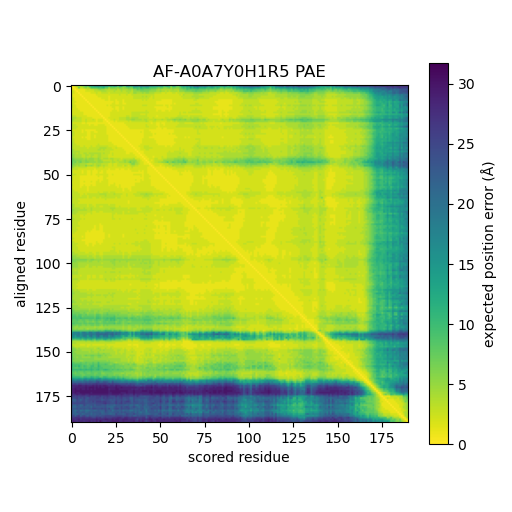3 ? -2.917 8.891 -12.796 1.00 90.00 153 ALA A O 1
ATOM 1152 N N . LEU A 1 154 ? -3.688 7.562 -11.173 1.00 90.69 154 LEU A N 1
ATOM 1153 C CA . LEU A 1 154 ? -2.790 6.456 -11.504 1.00 90.69 154 LEU A CA 1
ATOM 1154 C C . LEU A 1 154 ? -3.234 5.628 -12.717 1.00 90.69 154 LEU A C 1
ATOM 1156 O O . LEU A 1 154 ? -2.417 5.341 -13.594 1.00 90.69 154 LEU A O 1
ATOM 1160 N N . LEU A 1 155 ? -4.503 5.224 -12.784 1.00 90.25 155 LEU A N 1
ATOM 1161 C CA . LEU A 1 155 ? -4.996 4.289 -13.804 1.00 90.25 155 LEU A CA 1
ATOM 1162 C C . LEU A 1 155 ? -5.667 4.971 -15.000 1.00 90.25 155 LEU A C 1
ATOM 1164 O O . LEU A 1 155 ? -5.960 4.293 -15.985 1.00 90.25 155 LEU A O 1
ATOM 1168 N N . VAL A 1 156 ? -5.885 6.288 -14.955 1.00 90.69 156 VAL A N 1
ATOM 1169 C CA . VAL A 1 156 ? -6.420 7.050 -16.096 1.00 90.69 156 VAL A CA 1
ATOM 1170 C C . VAL A 1 156 ? -5.365 7.992 -16.662 1.00 90.69 156 VAL A C 1
ATOM 1172 O O . VAL A 1 156 ? -5.071 7.929 -17.862 1.00 90.69 156 VAL A O 1
ATOM 1175 N N . ASP A 1 157 ? -4.773 8.836 -15.817 1.00 88.75 157 ASP A N 1
ATOM 1176 C CA . ASP A 1 157 ? -3.838 9.861 -16.286 1.00 88.75 157 ASP A CA 1
ATOM 1177 C C . ASP A 1 157 ? -2.444 9.279 -16.539 1.00 88.75 157 ASP A C 1
ATOM 1179 O O . ASP A 1 157 ? -1.930 9.357 -17.661 1.00 88.75 157 ASP A O 1
ATOM 1183 N N . HIS A 1 158 ? -1.847 8.625 -15.538 1.00 87.12 158 HIS A N 1
ATOM 1184 C CA . HIS A 1 158 ? -0.515 8.026 -15.673 1.00 87.12 158 HIS A CA 1
ATOM 1185 C C . HIS A 1 158 ? -0.487 6.773 -16.552 1.00 87.12 158 HIS A C 1
ATOM 1187 O O . HIS A 1 158 ? 0.545 6.486 -17.158 1.00 87.12 158 HIS A O 1
ATOM 1193 N N . ALA A 1 159 ? -1.611 6.070 -16.716 1.00 88.25 159 ALA A N 1
ATOM 1194 C CA . ALA A 1 159 ? -1.698 4.868 -17.552 1.00 88.25 159 ALA A CA 1
ATOM 1195 C C . ALA A 1 159 ? -1.340 5.103 -19.034 1.00 88.25 159 ALA A C 1
ATOM 1197 O O . ALA A 1 159 ? -1.100 4.153 -19.780 1.00 88.25 159 ALA A O 1
ATOM 1198 N N . ARG A 1 160 ? -1.279 6.365 -19.477 1.00 90.56 160 ARG A N 1
ATOM 1199 C CA . ARG A 1 160 ? -0.865 6.747 -20.836 1.00 90.56 160 ARG A CA 1
ATOM 1200 C C . ARG A 1 160 ? 0.649 6.685 -21.052 1.00 90.56 160 ARG A C 1
ATOM 1202 O O . ARG A 1 160 ? 1.092 6.766 -22.196 1.00 90.56 160 ARG A O 1
ATOM 1209 N N . ILE A 1 161 ? 1.435 6.571 -19.982 1.00 88.50 161 ILE A N 1
ATOM 1210 C CA . ILE A 1 161 ? 2.898 6.553 -20.024 1.00 88.50 161 ILE A CA 1
ATOM 1211 C C . ILE A 1 161 ? 3.366 5.131 -19.688 1.00 88.50 161 ILE A C 1
ATOM 1213 O O . ILE A 1 161 ? 3.254 4.712 -18.536 1.00 88.50 161 ILE A O 1
ATOM 1217 N N . PRO A 1 162 ? 3.883 4.358 -20.660 1.00 91.06 162 PRO A N 1
ATOM 1218 C CA . PRO A 1 162 ? 4.350 3.007 -20.383 1.00 91.06 162 PRO A CA 1
ATOM 1219 C C . PRO A 1 162 ? 5.614 3.027 -19.517 1.00 91.06 162 PRO A C 1
ATOM 1221 O O . PRO A 1 162 ? 6.494 3.873 -19.689 1.00 91.06 162 PRO A O 1
ATOM 1224 N N . LEU A 1 163 ? 5.739 2.037 -18.633 1.00 92.31 163 LEU A N 1
ATOM 1225 C CA . LEU A 1 163 ? 6.992 1.756 -17.939 1.00 92.31 163 LEU A CA 1
ATOM 1226 C C . LEU A 1 163 ? 7.940 1.026 -18.897 1.00 92.31 163 LEU A C 1
ATOM 1228 O O . LEU A 1 163 ? 7.618 -0.050 -19.400 1.00 92.31 163 LEU A O 1
ATOM 1232 N N . VAL A 1 164 ? 9.104 1.621 -19.161 1.00 91.38 164 VAL A N 1
ATOM 1233 C CA . VAL A 1 164 ? 10.091 1.106 -20.119 1.00 91.38 164 VAL A CA 1
ATOM 1234 C C . VAL A 1 164 ? 11.428 0.900 -19.421 1.00 91.38 164 VAL A C 1
ATOM 1236 O O . VAL A 1 164 ? 11.970 1.827 -18.824 1.00 91.38 164 VAL A O 1
ATOM 1239 N N . ILE A 1 165 ? 11.983 -0.307 -19.548 1.00 87.50 165 ILE A N 1
ATOM 1240 C CA . ILE A 1 165 ? 13.378 -0.599 -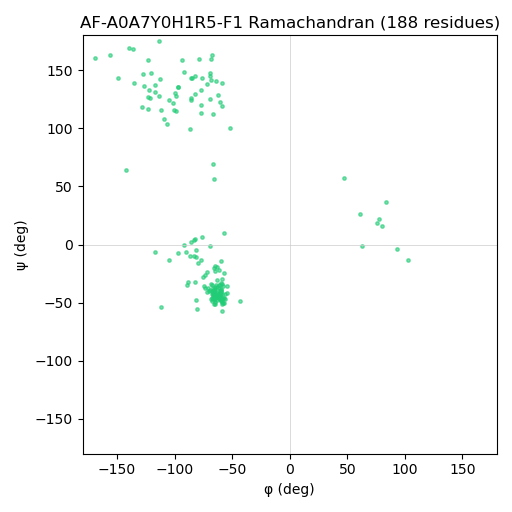19.212 1.00 87.50 165 ILE A CA 1
ATOM 1241 C C . ILE A 1 165 ? 14.166 -0.582 -20.519 1.00 87.50 165 ILE A C 1
ATOM 1243 O O . ILE A 1 165 ? 13.939 -1.410 -21.399 1.00 87.50 165 ILE A O 1
ATOM 1247 N N . ALA A 1 166 ? 15.082 0.371 -20.647 1.00 85.81 166 ALA A N 1
ATOM 1248 C CA . ALA A 1 166 ? 16.011 0.450 -21.763 1.00 85.81 166 ALA A CA 1
ATOM 1249 C C . ALA A 1 166 ? 17.439 0.306 -21.233 1.00 85.81 166 ALA A C 1
ATOM 1251 O O . ALA A 1 166 ? 17.827 0.975 -20.278 1.00 85.81 166 ALA A O 1
ATOM 1252 N N . GLY A 1 167 ? 18.217 -0.566 -21.865 1.00 77.50 167 GLY A N 1
ATOM 1253 C CA . GLY A 1 167 ? 19.649 -0.709 -21.632 1.00 77.50 167 GLY A CA 1
ATOM 1254 C C . GLY A 1 167 ? 20.407 -0.524 -22.942 1.00 77.50 167 GLY A C 1
ATOM 1255 O O . GLY A 1 167 ? 19.813 -0.677 -24.016 1.00 77.50 167 GLY A O 1
ATOM 1256 N N . PRO A 1 168 ? 21.706 -0.193 -22.891 1.00 69.56 168 PRO A N 1
ATOM 1257 C CA . PRO A 1 168 ? 22.533 -0.248 -24.081 1.00 69.56 168 PRO A CA 1
ATOM 1258 C C . PRO A 1 168 ? 22.498 -1.684 -24.605 1.00 69.56 168 PRO A C 1
ATOM 1260 O O . PRO A 1 168 ? 22.893 -2.623 -23.915 1.00 69.56 168 PRO A O 1
ATOM 1263 N N . TRP A 1 169 ? 22.008 -1.862 -25.829 1.00 57.25 169 TRP A N 1
ATOM 1264 C CA . TRP A 1 169 ? 22.284 -3.090 -26.556 1.00 57.25 169 TRP A CA 1
ATOM 1265 C C . TRP A 1 169 ? 23.787 -3.131 -26.749 1.00 57.25 169 TRP A C 1
ATOM 1267 O O . TRP A 1 169 ? 24.369 -2.128 -27.163 1.00 57.25 169 TRP A O 1
ATOM 1277 N N . GLY A 1 170 ? 24.408 -4.250 -26.377 1.00 56.16 170 GLY A N 1
ATOM 1278 C CA . GLY A 1 170 ? 25.839 -4.430 -26.526 1.00 56.16 170 GLY A CA 1
ATOM 1279 C C . GLY A 1 170 ? 26.247 -4.123 -27.961 1.00 56.16 170 GLY A C 1
ATOM 1280 O O . GLY A 1 170 ? 26.134 -4.971 -28.838 1.00 56.16 170 GLY A O 1
ATOM 1281 N N . VAL A 1 171 ? 26.783 -2.926 -28.182 1.00 53.81 171 VAL A N 1
ATOM 1282 C CA . VAL A 1 171 ? 27.846 -2.703 -29.154 1.00 53.81 171 VAL A CA 1
ATOM 1283 C C . VAL A 1 171 ? 29.058 -3.440 -28.595 1.00 53.81 171 VAL A C 1
ATOM 1285 O O . VAL A 1 171 ? 30.002 -2.848 -28.085 1.00 53.81 171 VAL A O 1
ATOM 1288 N N . GLY A 1 172 ? 28.986 -4.773 -28.600 1.00 55.47 172 GLY A N 1
ATOM 1289 C CA . GLY A 1 172 ? 30.199 -5.553 -28.705 1.00 55.47 172 GLY A CA 1
ATOM 1290 C C . GLY A 1 172 ? 30.855 -5.122 -30.008 1.00 55.47 172 GLY A C 1
ATOM 1291 O O . GLY A 1 172 ? 30.163 -4.925 -31.005 1.00 55.47 172 GLY A O 1
ATOM 1292 N N . GLU A 1 173 ? 32.171 -4.962 -29.999 1.00 57.00 173 GLU A N 1
ATOM 1293 C CA . GLU A 1 173 ? 33.008 -4.634 -31.162 1.00 57.00 173 GLU A CA 1
ATOM 1294 C C . GLU A 1 173 ? 32.897 -5.640 -32.332 1.00 57.00 173 GLU A C 1
ATOM 1296 O O . GLU A 1 173 ? 33.656 -5.564 -33.295 1.00 57.00 173 GLU A O 1
ATOM 1301 N N . ASP A 1 174 ? 31.942 -6.570 -32.293 1.00 61.56 174 ASP A N 1
ATOM 1302 C CA . ASP A 1 174 ? 31.581 -7.412 -33.415 1.00 61.56 174 ASP A CA 1
ATOM 1303 C C . ASP A 1 174 ? 30.542 -6.711 -34.285 1.00 61.56 174 ASP A C 1
ATOM 1305 O O . ASP A 1 174 ? 29.333 -6.728 -34.043 1.00 61.56 174 ASP A O 1
ATOM 1309 N N . ASP A 1 175 ? 31.064 -6.137 -35.363 1.00 71.06 175 ASP A N 1
ATOM 1310 C CA . ASP A 1 175 ? 30.360 -5.569 -36.503 1.00 71.06 175 ASP A CA 1
ATOM 1311 C C . ASP A 1 175 ? 29.605 -6.653 -37.299 1.00 71.06 175 ASP A C 1
ATOM 1313 O O . ASP A 1 175 ? 29.829 -6.890 -38.487 1.00 71.06 175 ASP A O 1
ATOM 1317 N N . LEU A 1 176 ? 28.725 -7.395 -36.623 1.00 73.62 176 LEU A N 1
ATOM 1318 C CA . LEU A 1 176 ? 27.880 -8.421 -37.227 1.00 73.62 176 LEU A CA 1
ATOM 1319 C C . LEU A 1 176 ? 27.012 -7.799 -38.327 1.00 73.62 176 LEU A C 1
ATOM 1321 O O . LEU A 1 176 ? 26.768 -8.433 -39.350 1.00 73.62 176 LEU A O 1
ATOM 1325 N N . GLY A 1 177 ? 26.609 -6.539 -38.124 1.00 75.25 177 GLY A N 1
ATOM 1326 C CA . GLY A 1 177 ? 25.910 -5.713 -39.099 1.00 75.25 177 GLY A CA 1
ATOM 1327 C C . GLY A 1 177 ? 26.706 -5.532 -40.389 1.00 75.25 177 GLY A C 1
ATOM 1328 O O . GLY A 1 177 ? 26.208 -5.913 -41.448 1.00 75.25 177 GLY A O 1
ATOM 1329 N N . ALA A 1 178 ? 27.940 -5.019 -40.343 1.00 80.62 178 ALA A N 1
ATOM 1330 C CA . ALA A 1 178 ? 28.706 -4.846 -41.576 1.00 80.62 178 ALA A CA 1
ATOM 1331 C C . ALA A 1 178 ? 29.272 -6.155 -42.123 1.00 80.62 178 ALA A C 1
ATOM 1333 O O . ALA A 1 178 ? 29.404 -6.278 -43.336 1.00 80.62 178 ALA A O 1
ATOM 1334 N N . ARG A 1 179 ? 29.554 -7.165 -41.292 1.00 80.38 179 ARG A N 1
ATOM 1335 C CA . ARG A 1 179 ? 29.928 -8.504 -41.781 1.00 80.38 179 ARG A CA 1
ATOM 1336 C C . ARG A 1 179 ? 28.778 -9.151 -42.548 1.00 80.38 179 ARG A C 1
ATOM 1338 O O . ARG A 1 179 ? 29.008 -9.713 -43.616 1.00 80.38 179 ARG A O 1
ATOM 1345 N N . ALA A 1 180 ? 27.550 -9.040 -42.042 1.00 82.62 180 ALA A N 1
ATOM 1346 C CA . ALA A 1 180 ? 26.357 -9.477 -42.758 1.00 82.62 180 ALA A CA 1
ATOM 1347 C C . ALA A 1 180 ? 26.145 -8.647 -44.031 1.00 82.62 180 ALA A C 1
ATOM 1349 O O . ALA A 1 180 ? 25.904 -9.220 -45.090 1.00 82.62 180 ALA A O 1
ATOM 1350 N N . ALA A 1 181 ? 26.311 -7.322 -43.967 1.00 85.38 181 ALA A N 1
ATOM 1351 C CA . ALA A 1 181 ? 26.195 -6.456 -45.139 1.00 85.38 181 ALA A CA 1
ATOM 1352 C C . ALA A 1 181 ? 27.230 -6.805 -46.225 1.00 85.38 181 ALA A C 1
ATOM 1354 O O . ALA A 1 181 ? 26.880 -6.898 -47.400 1.00 85.38 181 ALA A O 1
ATOM 1355 N N . ALA A 1 182 ? 28.482 -7.063 -45.839 1.00 85.50 182 ALA A N 1
ATOM 1356 C CA . ALA A 1 182 ? 29.552 -7.474 -46.742 1.00 85.50 182 ALA A CA 1
ATOM 1357 C C . ALA A 1 182 ? 29.281 -8.849 -47.368 1.00 85.50 182 ALA A C 1
ATOM 1359 O O . ALA A 1 182 ? 29.494 -9.024 -48.562 1.00 85.50 182 ALA A O 1
ATOM 1360 N N . ALA A 1 183 ? 28.773 -9.809 -46.589 1.00 86.62 183 ALA A N 1
ATOM 1361 C CA . ALA A 1 183 ? 28.407 -11.130 -47.095 1.00 86.62 183 ALA A CA 1
ATOM 1362 C C . ALA A 1 183 ? 27.196 -11.091 -48.041 1.00 86.62 183 ALA A C 1
ATOM 1364 O O . ALA A 1 183 ? 27.135 -11.863 -48.990 1.00 86.62 183 ALA A O 1
ATOM 1365 N N . VAL A 1 184 ? 26.234 -10.193 -47.811 1.00 87.62 184 VAL A N 1
ATOM 1366 C CA . VAL A 1 184 ? 25.102 -9.990 -48.729 1.00 87.62 184 VAL A CA 1
ATOM 1367 C C . VAL A 1 184 ? 25.561 -9.316 -50.021 1.00 87.62 184 VAL A C 1
ATOM 1369 O O . VAL A 1 184 ? 25.097 -9.686 -51.095 1.00 87.62 184 VAL A O 1
ATOM 1372 N N . ALA A 1 185 ? 26.500 -8.371 -49.942 1.00 88.31 185 ALA A N 1
ATOM 1373 C CA . ALA A 1 185 ? 27.021 -7.666 -51.112 1.00 88.31 185 ALA A CA 1
ATOM 1374 C C . ALA A 1 185 ? 27.753 -8.579 -52.114 1.00 88.31 185 ALA A C 1
ATOM 1376 O O . ALA A 1 185 ? 27.915 -8.192 -53.269 1.00 88.31 185 ALA A O 1
ATOM 1377 N N . THR A 1 186 ? 28.195 -9.772 -51.699 1.00 88.88 186 THR A N 1
ATOM 1378 C CA . THR A 1 186 ? 28.852 -10.753 -52.579 1.00 88.88 186 THR A CA 1
ATOM 1379 C C . THR A 1 186 ? 27.893 -11.765 -53.209 1.00 88.88 186 THR A C 1
ATOM 1381 O O . THR A 1 186 ? 28.344 -12.625 -53.964 1.00 88.88 186 THR A O 1
ATOM 1384 N N . LEU A 1 187 ? 26.590 -11.695 -52.919 1.00 88.44 187 LEU A N 1
ATOM 1385 C CA . LEU A 1 187 ? 25.594 -12.575 -53.527 1.00 88.44 187 LEU A CA 1
ATOM 1386 C C . LEU A 1 187 ? 25.129 -11.999 -54.871 1.00 88.44 187 LEU A C 1
ATOM 1388 O O . LEU A 1 187 ? 24.631 -10.876 -54.935 1.00 88.44 187 LEU A O 1
ATOM 1392 N N . GLU A 1 188 ? 25.251 -12.780 -55.944 1.00 77.62 188 GLU A N 1
ATOM 1393 C CA . GLU A 1 188 ? 24.623 -12.464 -57.231 1.00 77.62 188 GLU A CA 1
ATOM 1394 C C . GLU A 1 188 ? 23.177 -12.975 -57.253 1.00 77.62 188 GLU A C 1
ATOM 1396 O O . GLU A 1 188 ? 22.863 -14.026 -56.688 1.00 77.62 188 GLU A O 1
ATOM 1401 N N . ALA A 1 189 ? 22.282 -12.219 -57.894 1.00 72.19 189 ALA A N 1
ATOM 1402 C CA . ALA A 1 189 ? 20.897 -12.633 -58.077 1.00 72.19 189 ALA A CA 1
ATOM 1403 C C . ALA A 1 189 ? 20.850 -13.859 -59.001 1.00 72.19 189 ALA A C 1
ATOM 1405 O O . ALA A 1 189 ? 21.194 -13.757 -60.180 1.00 72.19 189 ALA A O 1
ATOM 1406 N N . GLY A 1 190 ? 20.462 -15.004 -58.436 1.00 57.22 190 GLY A N 1
ATOM 1407 C CA . GLY A 1 190 ? 20.151 -16.223 -59.186 1.00 57.22 190 GLY A CA 1
ATOM 1408 C C . GLY A 1 190 ? 18.858 -16.107 -59.976 1.00 57.22 190 GLY A C 1
ATOM 1409 O O . GLY A 1 190 ? 17.922 -15.437 -59.480 1.00 57.22 190 GLY A O 1
#

Radius of gyration: 22.76 Å; Cα contacts (8 Å, |Δi|>4): 239; chains: 1; bounding box: 53×31×80 Å

pLDDT: mean 91.51, std 9.56, range [53.81, 98.56]

Mean predicted aligned error: 6.56 Å

Foldseek 3Di:
DPPVVLQVVLQVQCCVQPVDGQDPVLVVLLVCVLVVHDDDDDPPNCPLVSVLSNLLVCLVVVAAEEEAEQAQVCQVVSQVSCVSSCVVSVFFAEEDHPPQDLVSLLVRLVGSYYYYHPLRVVVLVVVCVVDPDNVSRRNNPGDGYYHYDPCCCVVPVVVVPDRDDDDPDDPPVPPPVVVVVVVVVPDDDD

Sequence (190 aa):
MDVRAVAAYLDRVVDRELGSTVHDEQWVAVLALLDGRAVQLDTGEGKTLVGALAATLEAWRGRQVHVATVNDYLAERDAAWMAPVLRAAGVSVAAVTSTSTAEARRAAYGADVVYGSLTQIGFDTLCDGLVEKHEDRVLGGRRDHLIVDEVDALLVDHARIPLVIAGPWGVGEDDLGARAAAAVATLEAG